Protein AF-0000000073503310 (afdb_homodimer)

pLDDT: mean 89.6, std 10.38, range [33.0, 97.06]

Secondary structure (DSSP, 8-state):
-HHHHTTTTSSS--SHHHHHHHHHHHH-TTHHHHHHHHHHHHHHHHHHHTT--GGGHHHHHHHHHHHHHHHHT-TT-SSGGGSTTHHHHT---/-HHHHTTTTSSS--SHHHHHHHHHHHH-TTHHHHHHHHHHHHHHHHHHHTT--GGGHHHHHHHHHHHHHHHHT-TT-SSGGGSTTHHHHT---

Sequence (186 aa):
MLIQMLDLEAVKPRTLVGATFLKFLSDNESAFNLLYCIAFALMDHLWLAMHASYMDFNAVMKLTRHQLEKELLEENITRLEELSSYAHLLGNSMLIQMLDLEAVKPRTLVGATFLKFLSDNESAFNLLYCIAFALMDHLWLAMHASYMDFNAVMKLTRHQLEKELLEENITRLEELSSYAHLLGNS

Organism: Ambrosia artemisiifolia (NCBI:txid4212)

Solvent-accessible surface area (backbone atoms only — not comparable to full-atom values): 10459 Å² total; per-residue (Å²): 112,62,55,67,68,35,38,63,84,47,98,58,59,85,44,71,52,15,43,47,49,48,54,46,35,74,78,31,86,56,39,62,61,52,50,49,36,28,51,50,30,37,36,54,49,51,35,60,74,62,69,53,52,84,90,36,47,65,60,42,51,50,51,41,48,52,51,51,49,54,50,62,62,39,86,83,58,87,48,74,79,67,34,77,51,33,50,45,33,25,50,85,124,110,63,55,67,67,34,38,62,85,48,97,58,61,85,44,71,52,17,43,48,48,49,54,45,34,75,77,31,85,55,38,60,61,51,52,49,36,27,52,50,31,38,35,54,50,50,35,60,75,61,69,53,52,84,90,39,47,64,58,43,51,51,50,43,49,51,53,50,48,54,50,62,63,40,86,84,60,88,48,73,80,68,35,78,52,33,50,46,31,24,49,83,123

Structure (mmCIF, N/CA/C/O backbone):
data_AF-0000000073503310-model_v1
#
loop_
_entity.id
_entity.type
_entity.pdbx_description
1 polymer 'ELMO domain-containing protein'
#
loop_
_atom_site.group_PDB
_atom_site.id
_atom_site.type_symbol
_atom_site.label_atom_id
_atom_site.label_alt_id
_atom_site.label_comp_id
_atom_site.label_asym_id
_atom_site.label_entity_id
_atom_site.label_seq_id
_atom_site.pdbx_PDB_ins_code
_atom_site.Cartn_x
_atom_site.Cartn_y
_atom_site.Cartn_z
_atom_site.occupancy
_atom_site.B_iso_or_equiv
_atom_site.auth_seq_id
_atom_site.auth_comp_id
_atom_site.auth_asym_id
_atom_site.auth_atom_id
_atom_site.pdbx_PDB_model_num
ATOM 1 N N . MET A 1 1 ? 0.606 -6.039 -12.5 1 87.88 1 MET A N 1
ATOM 2 C CA . MET A 1 1 ? 0.311 -7.398 -12.055 1 87.88 1 MET A CA 1
ATOM 3 C C . MET A 1 1 ? -1.154 -7.531 -11.648 1 87.88 1 MET A C 1
ATOM 5 O O . MET A 1 1 ? -1.897 -8.312 -12.242 1 87.88 1 MET A O 1
ATOM 9 N N . LEU A 1 2 ? -1.727 -6.57 -10.938 1 91.12 2 LEU A N 1
ATOM 10 C CA . LEU A 1 2 ? -3.068 -6.68 -10.375 1 91.12 2 LEU A CA 1
ATOM 11 C C . LEU A 1 2 ? -4.125 -6.504 -11.461 1 91.12 2 LEU A C 1
ATOM 13 O O . LEU A 1 2 ? -5.152 -7.188 -11.453 1 91.12 2 LEU A O 1
ATOM 17 N N . ILE A 1 3 ? -3.893 -5.621 -12.391 1 90.69 3 ILE A N 1
ATOM 18 C CA . ILE A 1 3 ? -4.852 -5.363 -13.461 1 90.69 3 ILE A CA 1
ATOM 19 C C . ILE A 1 3 ? -5.113 -6.652 -14.242 1 90.69 3 ILE A C 1
ATOM 21 O O . ILE A 1 3 ? -6.262 -6.988 -14.531 1 90.69 3 ILE A O 1
ATOM 25 N N . GLN A 1 4 ? -4.047 -7.305 -14.484 1 89 4 GLN A N 1
ATOM 26 C CA . GLN A 1 4 ? -4.16 -8.562 -15.227 1 89 4 GLN A CA 1
ATOM 27 C C . GLN A 1 4 ? -4.758 -9.664 -14.352 1 89 4 GLN A C 1
ATOM 29 O O . GLN A 1 4 ? -5.668 -10.375 -14.781 1 89 4 GLN A O 1
ATOM 34 N N . MET A 1 5 ? -4.242 -9.789 -13.156 1 91.44 5 MET A N 1
ATOM 35 C CA . MET A 1 5 ? -4.68 -10.82 -12.227 1 91.44 5 MET A CA 1
ATOM 36 C C . MET A 1 5 ? -6.18 -10.719 -11.961 1 91.44 5 MET A C 1
ATOM 38 O O . MET A 1 5 ? -6.871 -11.734 -11.891 1 91.44 5 MET A O 1
ATOM 42 N N . LEU A 1 6 ? -6.668 -9.57 -11.906 1 90.94 6 LEU A N 1
ATOM 43 C CA . LEU A 1 6 ? -8.062 -9.32 -11.539 1 90.94 6 LEU A CA 1
ATOM 44 C C . LEU A 1 6 ? -8.922 -9.141 -12.789 1 90.94 6 LEU A C 1
ATOM 46 O O . LEU A 1 6 ? -10.141 -8.953 -12.68 1 90.94 6 LEU A O 1
ATOM 50 N N . ASP A 1 7 ? -8.328 -9.164 -13.969 1 89 7 ASP A N 1
ATOM 51 C CA . ASP A 1 7 ? -9.039 -9.016 -15.234 1 89 7 ASP A CA 1
ATOM 52 C C . ASP A 1 7 ? -9.82 -7.703 -15.281 1 89 7 ASP A C 1
ATOM 54 O O . ASP A 1 7 ? -10.992 -7.684 -15.664 1 89 7 ASP A O 1
ATOM 58 N N . LEU A 1 8 ? -9.273 -6.652 -14.828 1 87.38 8 LEU A N 1
ATOM 59 C CA . LEU A 1 8 ? -9.969 -5.383 -14.625 1 87.38 8 LEU A CA 1
ATOM 60 C C . LEU A 1 8 ? -10.164 -4.656 -15.953 1 87.38 8 LEU A C 1
ATOM 62 O O . LEU A 1 8 ? -10.938 -3.701 -16.031 1 87.38 8 LEU A O 1
ATOM 66 N N . GLU A 1 9 ? -9.492 -5.02 -16.906 1 88.12 9 GLU A N 1
ATOM 67 C CA . GLU A 1 9 ? -9.672 -4.395 -18.219 1 88.12 9 GLU A CA 1
ATOM 68 C C . GLU A 1 9 ? -10.898 -4.949 -18.922 1 88.12 9 GLU A C 1
ATOM 70 O O . GLU A 1 9 ? -11.336 -4.402 -19.938 1 88.12 9 GLU A O 1
ATOM 75 N N . ALA A 1 10 ? -11.5 -5.93 -18.438 1 86.38 10 ALA A N 1
ATOM 76 C CA . ALA A 1 10 ? -12.688 -6.535 -19.031 1 86.38 10 ALA A CA 1
ATOM 77 C C . ALA A 1 10 ? -13.953 -5.84 -18.547 1 86.38 10 ALA A C 1
ATOM 79 O O . ALA A 1 10 ? -13.992 -5.301 -17.438 1 86.38 10 ALA A O 1
ATOM 80 N N . VAL A 1 11 ? -15.055 -5.809 -19.281 1 85.81 11 VAL A N 1
ATOM 81 C CA . VAL A 1 11 ? -16.328 -5.191 -18.953 1 85.81 11 VAL A CA 1
ATOM 82 C C . VAL A 1 11 ? -17.016 -5.984 -17.844 1 85.81 11 VAL A C 1
ATOM 84 O O . VAL A 1 11 ? -17.656 -5.406 -16.953 1 85.81 11 VAL A O 1
ATOM 87 N N . LYS A 1 12 ? -16.828 -7.355 -17.828 1 88.25 12 LYS A N 1
ATOM 88 C CA . LYS A 1 12 ? -17.312 -8.273 -16.797 1 88.25 12 LYS A CA 1
ATOM 89 C C . LYS A 1 12 ? -16.219 -9.273 -16.406 1 88.25 12 LYS A C 1
ATOM 91 O O . LYS A 1 12 ? -15.398 -9.656 -17.234 1 88.25 12 LYS A O 1
ATOM 96 N N . PRO A 1 13 ? -16.25 -9.586 -15.086 1 87.38 13 PRO A N 1
ATOM 97 C CA . PRO A 1 13 ? -15.211 -10.531 -14.664 1 87.38 13 PRO A CA 1
ATOM 98 C C . PRO A 1 13 ? -15.258 -11.844 -15.438 1 87.38 13 PRO A C 1
ATOM 100 O O . PRO A 1 13 ? -16.312 -12.461 -15.555 1 87.38 13 PRO A O 1
ATOM 103 N N . ARG A 1 14 ? -14.148 -12.203 -15.984 1 90.69 14 ARG A N 1
ATOM 104 C CA . ARG A 1 14 ? -14.055 -13.461 -16.719 1 90.69 14 ARG A CA 1
ATOM 105 C C . ARG A 1 14 ? -13.516 -14.578 -15.836 1 90.69 14 ARG A C 1
ATOM 107 O O . ARG A 1 14 ? -13.555 -15.75 -16.219 1 90.69 14 ARG A O 1
ATOM 114 N N . THR A 1 15 ? -13.023 -14.234 -14.672 1 92.94 15 THR A N 1
ATOM 115 C CA . THR A 1 15 ? -12.438 -15.203 -13.75 1 92.94 15 THR A CA 1
ATOM 116 C C . THR A 1 15 ? -13.117 -15.133 -12.391 1 92.94 15 THR A C 1
ATOM 118 O O . THR A 1 15 ? -13.75 -14.125 -12.055 1 92.94 15 THR A O 1
ATOM 121 N N . LEU A 1 16 ? -12.961 -16.203 -11.648 1 93.25 16 LEU A N 1
ATOM 122 C CA . LEU A 1 16 ? -13.5 -16.234 -10.289 1 93.25 16 LEU A CA 1
ATOM 123 C C . LEU A 1 16 ? -12.781 -15.219 -9.398 1 93.25 16 LEU A C 1
ATOM 125 O O . LEU A 1 16 ? -13.406 -14.594 -8.539 1 93.25 16 LEU A O 1
ATOM 129 N N . VAL A 1 17 ? -11.516 -15.062 -9.617 1 94.75 17 VAL A N 1
ATOM 130 C CA . VAL A 1 17 ? -10.719 -14.125 -8.836 1 94.75 17 VAL A CA 1
ATOM 131 C C . VAL A 1 17 ? -11.211 -12.695 -9.078 1 94.75 17 VAL A C 1
ATOM 133 O O . VAL A 1 17 ? -11.414 -11.938 -8.125 1 94.75 17 VAL A O 1
ATOM 136 N N . GLY A 1 18 ? -11.359 -12.359 -10.328 1 94.5 18 GLY A N 1
ATOM 137 C CA . GLY A 1 18 ? -11.906 -11.055 -10.672 1 94.5 18 GLY A CA 1
ATOM 138 C C . GLY A 1 18 ? -13.281 -10.805 -10.078 1 94.5 18 GLY A C 1
ATOM 139 O O . GLY A 1 18 ? -13.555 -9.719 -9.57 1 94.5 18 GLY A O 1
ATOM 140 N N . ALA A 1 19 ? -14.133 -11.828 -10.133 1 93.88 19 ALA A N 1
ATOM 141 C CA . ALA A 1 19 ? -15.484 -11.719 -9.586 1 93.88 19 ALA A CA 1
ATOM 142 C C . ALA A 1 19 ? -15.438 -11.516 -8.07 1 93.88 19 ALA A C 1
ATOM 144 O O . ALA A 1 19 ? -16.188 -10.695 -7.531 1 93.88 19 ALA A O 1
ATOM 145 N N . THR A 1 20 ? -14.617 -12.281 -7.422 1 94 20 THR A N 1
ATOM 146 C CA . THR A 1 20 ? -14.438 -12.148 -5.98 1 94 20 THR A CA 1
ATOM 147 C C . THR A 1 20 ? -13.969 -10.75 -5.617 1 94 20 THR A C 1
ATOM 149 O O . THR A 1 20 ? -14.5 -10.125 -4.695 1 94 20 THR A O 1
ATOM 152 N N . PHE A 1 21 ? -13.016 -10.273 -6.352 1 94.62 21 PHE A N 1
ATOM 153 C CA . PHE A 1 21 ? -12.484 -8.938 -6.09 1 94.62 21 PHE A CA 1
ATOM 154 C C . PHE A 1 21 ? -13.562 -7.883 -6.277 1 94.62 21 PHE A C 1
ATOM 156 O O . PHE A 1 21 ? -13.664 -6.945 -5.48 1 94.62 21 PHE A O 1
ATOM 163 N N . LEU A 1 22 ? -14.336 -8.016 -7.305 1 92.56 22 LEU A N 1
ATOM 164 C CA . LEU A 1 22 ? -15.398 -7.051 -7.57 1 92.56 22 LEU A CA 1
ATOM 165 C C . LEU A 1 22 ? -16.391 -7.004 -6.418 1 92.56 22 LEU A C 1
ATOM 167 O O . LEU A 1 22 ? -16.922 -5.938 -6.094 1 92.56 22 LEU A O 1
ATOM 171 N N . LYS A 1 23 ? -16.656 -8.133 -5.859 1 93 23 LYS A N 1
ATOM 172 C CA . LYS A 1 23 ? -17.5 -8.18 -4.676 1 93 23 LYS A CA 1
ATOM 173 C C . LYS A 1 23 ? -16.906 -7.355 -3.535 1 93 23 LYS A C 1
ATOM 175 O O . LYS A 1 23 ? -17.609 -6.566 -2.898 1 93 23 LYS A O 1
ATOM 180 N N . PHE A 1 24 ? -15.625 -7.488 -3.293 1 93.44 24 PHE A N 1
ATOM 181 C CA . PHE A 1 24 ? -14.945 -6.711 -2.262 1 93.44 24 PHE A CA 1
ATOM 182 C C . PHE A 1 24 ? -14.992 -5.223 -2.586 1 93.44 24 PHE A C 1
ATOM 184 O O . PHE A 1 24 ? -15.18 -4.395 -1.696 1 93.44 24 PHE A O 1
ATOM 191 N N . LEU A 1 25 ? -14.781 -4.914 -3.854 1 91.81 25 LEU A N 1
ATOM 192 C CA . LEU A 1 25 ? -14.758 -3.527 -4.312 1 91.81 25 LEU A CA 1
ATOM 193 C C . LEU A 1 25 ? -16.125 -2.871 -4.137 1 91.81 25 LEU A C 1
ATOM 195 O O . LEU A 1 25 ? -16.203 -1.683 -3.818 1 91.81 25 LEU A O 1
ATOM 199 N N . SER A 1 26 ? -17.172 -3.646 -4.391 1 92.88 26 SER A N 1
ATOM 200 C CA . SER A 1 26 ? -18.531 -3.125 -4.238 1 92.88 26 SER A CA 1
ATOM 201 C C . SER A 1 26 ? -18.812 -2.758 -2.787 1 92.88 26 SER A C 1
ATOM 203 O O . SER A 1 26 ? -19.547 -1.799 -2.516 1 92.88 26 SER A O 1
ATOM 205 N N . ASP A 1 27 ? -18.25 -3.439 -1.853 1 91.38 27 ASP A N 1
ATOM 206 C CA . ASP A 1 27 ? -18.469 -3.232 -0.425 1 91.38 27 ASP A CA 1
ATOM 207 C C . ASP A 1 27 ? -17.531 -2.172 0.131 1 91.38 27 ASP A C 1
ATOM 209 O O . ASP A 1 27 ? -17.828 -1.521 1.132 1 91.38 27 ASP A O 1
ATOM 213 N N . ASN A 1 28 ? -16.359 -2.066 -0.424 1 90.44 28 ASN A N 1
ATOM 214 C CA . ASN A 1 28 ? -15.305 -1.157 0.018 1 90.44 28 ASN A CA 1
ATOM 215 C C . ASN A 1 28 ? -14.578 -0.524 -1.165 1 90.44 28 ASN A C 1
ATOM 217 O O . ASN A 1 28 ? -13.758 -1.176 -1.816 1 90.44 28 ASN A O 1
ATOM 221 N N . GLU A 1 29 ? -14.766 0.732 -1.369 1 88.12 29 GLU A N 1
ATOM 222 C CA . GLU A 1 29 ? -14.211 1.424 -2.531 1 88.12 29 GLU A CA 1
ATOM 223 C C . GLU A 1 29 ? -12.688 1.481 -2.469 1 88.12 29 GLU A C 1
ATOM 225 O O . GLU A 1 29 ? -12.031 1.72 -3.482 1 88.12 29 GLU A O 1
ATOM 230 N N . SER A 1 30 ? -12.156 1.184 -1.318 1 89.31 30 SER A N 1
ATOM 231 C CA . SER A 1 30 ? -10.703 1.237 -1.162 1 89.31 30 SER A CA 1
ATOM 232 C C . SER A 1 30 ? -10.078 -0.149 -1.293 1 89.31 30 SER A C 1
ATOM 234 O O . SER A 1 30 ? -8.898 -0.333 -1.009 1 89.31 30 SER A O 1
ATOM 236 N N . ALA A 1 31 ? -10.906 -1.104 -1.684 1 92.38 31 ALA A N 1
ATOM 237 C CA . ALA A 1 31 ? -10.445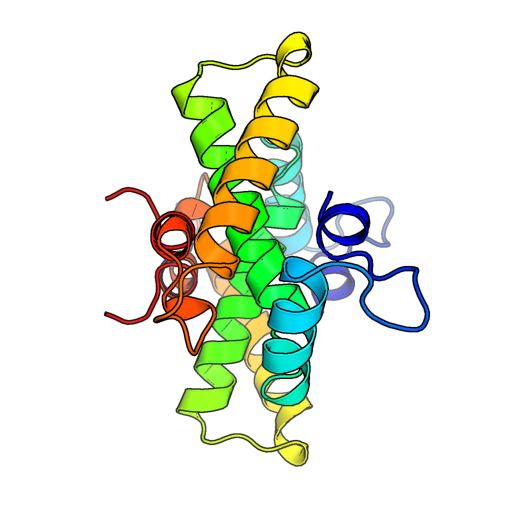 -2.488 -1.761 1 92.38 31 ALA A CA 1
ATOM 238 C C . ALA A 1 31 ? -9.25 -2.617 -2.699 1 92.38 31 ALA A C 1
ATOM 240 O O . ALA A 1 31 ? -8.305 -3.357 -2.414 1 92.38 31 ALA A O 1
ATOM 241 N N . PHE A 1 32 ? -9.281 -1.801 -3.801 1 93.69 32 PHE A N 1
ATOM 242 C CA . PHE A 1 32 ? -8.18 -1.892 -4.758 1 93.69 32 PHE A CA 1
ATOM 243 C C . PHE A 1 32 ? -6.883 -1.395 -4.137 1 93.69 32 PHE A C 1
ATOM 245 O O . PHE A 1 32 ? -5.848 -2.057 -4.242 1 93.69 32 PHE A O 1
ATOM 252 N N . ASN A 1 33 ? -6.91 -0.279 -3.486 1 92.38 33 ASN A N 1
ATOM 253 C CA . ASN A 1 33 ? -5.73 0.277 -2.836 1 92.38 33 ASN A CA 1
ATOM 254 C C . ASN A 1 33 ? -5.191 -0.659 -1.759 1 92.38 33 ASN A C 1
ATOM 256 O O . ASN A 1 33 ? -3.979 -0.854 -1.649 1 92.38 33 ASN A O 1
ATOM 260 N N . LEU A 1 34 ? -6.102 -1.217 -1.018 1 92.62 34 LEU A N 1
ATOM 261 C CA . LEU A 1 34 ? -5.703 -2.143 0.035 1 92.62 34 LEU A CA 1
ATOM 262 C C . LEU A 1 34 ? -5.031 -3.381 -0.557 1 92.62 34 LEU A C 1
ATOM 264 O O . LEU A 1 34 ? -3.965 -3.791 -0.1 1 92.62 34 LEU A O 1
ATOM 268 N N . LEU A 1 35 ? -5.656 -3.975 -1.578 1 94.94 35 LEU A N 1
ATOM 269 C CA . LEU A 1 35 ? -5.07 -5.145 -2.225 1 94.94 35 LEU A CA 1
ATOM 270 C C . LEU A 1 35 ? -3.715 -4.809 -2.832 1 94.94 35 LEU A C 1
ATOM 272 O O . LEU A 1 35 ? -2.795 -5.629 -2.803 1 94.94 35 LEU A O 1
ATOM 276 N N . TYR A 1 36 ? -3.615 -3.623 -3.381 1 94.88 36 TYR A N 1
ATOM 277 C CA . TYR A 1 36 ? -2.338 -3.154 -3.908 1 94.88 36 TYR A CA 1
ATOM 278 C C . TYR A 1 36 ? -1.268 -3.154 -2.824 1 94.88 36 TYR A C 1
ATOM 280 O O . TYR A 1 36 ? -0.158 -3.648 -3.039 1 94.88 36 TYR A O 1
ATOM 288 N N . CYS A 1 37 ? -1.557 -2.594 -1.662 1 93.44 37 CYS A N 1
ATOM 289 C CA . CYS A 1 37 ? -0.604 -2.555 -0.558 1 93.44 37 CYS A CA 1
ATOM 290 C C . CYS A 1 37 ? -0.23 -3.96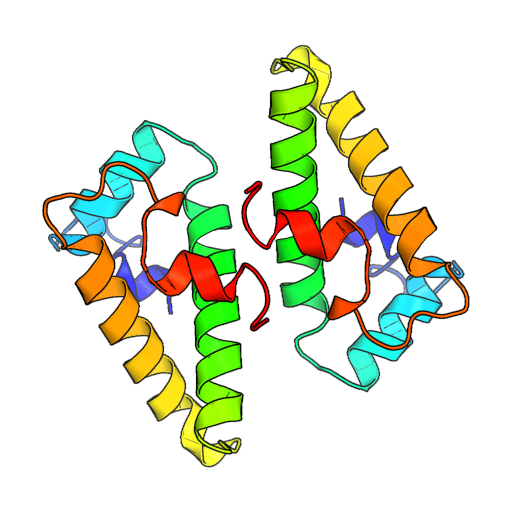1 -0.109 1 93.44 37 CYS A C 1
ATOM 292 O O . CYS A 1 37 ? 0.944 -4.25 0.132 1 93.44 37 CYS A O 1
ATOM 294 N N . ILE A 1 38 ? -1.158 -4.859 -0.017 1 93.5 38 ILE A N 1
ATOM 295 C CA . ILE A 1 38 ? -0.914 -6.246 0.363 1 93.5 38 ILE A CA 1
ATOM 296 C C . ILE A 1 38 ? 0.01 -6.906 -0.659 1 93.5 38 ILE A C 1
ATOM 298 O O . ILE A 1 38 ? 0.983 -7.566 -0.289 1 93.5 38 ILE A O 1
ATOM 302 N N . ALA A 1 39 ? -0.305 -6.707 -1.955 1 95.12 39 ALA A N 1
ATOM 303 C CA . ALA A 1 39 ? 0.475 -7.301 -3.037 1 95.12 39 ALA A CA 1
ATOM 304 C C . ALA A 1 39 ? 1.924 -6.82 -2.996 1 95.12 39 ALA A C 1
ATOM 306 O O . ALA A 1 39 ? 2.852 -7.621 -3.143 1 95.12 39 ALA A O 1
ATOM 307 N N . PHE A 1 40 ? 2.1 -5.625 -2.799 1 93.38 40 PHE A N 1
ATOM 308 C CA . PHE A 1 40 ? 3.439 -5.047 -2.768 1 93.38 40 PHE A CA 1
ATOM 309 C C . PHE A 1 40 ? 4.234 -5.594 -1.589 1 93.38 40 PHE A C 1
ATOM 311 O O . PHE A 1 40 ? 5.402 -5.965 -1.74 1 93.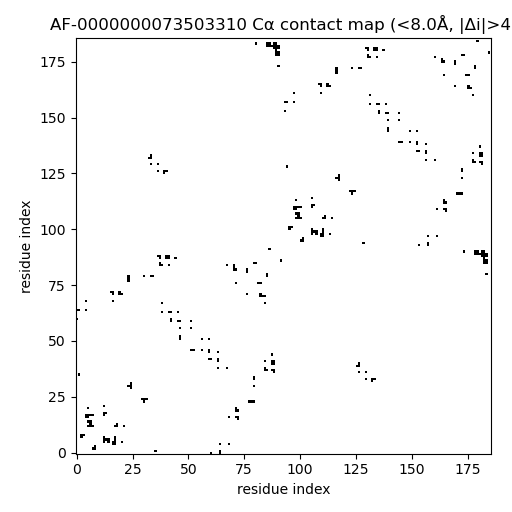38 40 PHE A O 1
ATOM 318 N N . ALA A 1 41 ? 3.619 -5.594 -0.461 1 90.25 41 ALA A N 1
ATOM 319 C CA . ALA A 1 41 ? 4.281 -6.113 0.733 1 90.25 41 ALA A CA 1
ATOM 320 C C . ALA A 1 41 ? 4.676 -7.574 0.549 1 90.25 41 ALA A C 1
ATOM 322 O O . ALA A 1 41 ? 5.773 -7.98 0.939 1 90.25 41 ALA A O 1
ATOM 323 N N . LEU A 1 42 ? 3.801 -8.328 0.003 1 93.56 42 LEU A N 1
ATOM 324 C CA . LEU A 1 42 ? 4.082 -9.734 -0.258 1 93.56 42 LEU A CA 1
ATOM 325 C C . LEU A 1 42 ? 5.234 -9.891 -1.246 1 93.56 42 LEU A C 1
ATOM 327 O O . LEU A 1 42 ? 6.137 -10.695 -1.032 1 93.56 42 LEU A O 1
ATOM 331 N N . MET A 1 43 ? 5.145 -9.141 -2.266 1 94.06 43 MET A N 1
ATOM 332 C CA . MET A 1 43 ? 6.203 -9.188 -3.271 1 94.06 43 MET A CA 1
ATOM 333 C C . MET A 1 43 ? 7.555 -8.836 -2.656 1 94.06 43 MET A C 1
ATOM 335 O O . MET A 1 43 ? 8.555 -9.5 -2.938 1 94.06 43 MET A O 1
ATOM 339 N N . ASP A 1 44 ? 7.574 -7.805 -1.896 1 89.06 44 ASP A N 1
ATOM 340 C CA . ASP A 1 44 ? 8.797 -7.379 -1.227 1 89.06 44 ASP A CA 1
ATOM 341 C C . ASP A 1 44 ? 9.328 -8.477 -0.307 1 89.06 44 ASP A C 1
ATOM 343 O O . ASP A 1 44 ? 10.539 -8.734 -0.278 1 89.06 44 ASP A O 1
ATOM 347 N N . HIS A 1 45 ? 8.508 -9.047 0.407 1 90.5 45 HIS A N 1
ATOM 348 C CA . HIS A 1 45 ? 8.875 -10.148 1.295 1 90.5 45 HIS A CA 1
ATOM 349 C C . HIS A 1 45 ? 9.461 -11.312 0.512 1 90.5 45 HIS A C 1
ATOM 351 O O . HIS A 1 45 ? 10.5 -11.859 0.888 1 90.5 45 HIS A O 1
ATOM 357 N N . LEU A 1 46 ? 8.781 -11.711 -0.537 1 94.06 46 LEU A N 1
ATOM 358 C CA . LEU A 1 46 ? 9.242 -12.82 -1.357 1 94.06 46 LEU A CA 1
ATOM 359 C C . LEU A 1 46 ? 10.578 -12.5 -2.02 1 94.06 46 LEU A C 1
ATOM 361 O O . LEU A 1 46 ? 11.445 -13.359 -2.127 1 94.06 46 LEU A O 1
ATOM 365 N N . TRP A 1 47 ? 10.742 -11.234 -2.426 1 93 47 TRP A N 1
ATOM 366 C CA . TRP A 1 47 ? 11.977 -10.766 -3.041 1 93 47 TRP A CA 1
ATOM 367 C C . TRP A 1 47 ? 13.164 -10.977 -2.105 1 93 47 TRP A C 1
ATOM 369 O O . TRP A 1 47 ? 14.195 -11.516 -2.512 1 93 47 TRP A O 1
ATOM 379 N N . LEU A 1 48 ? 12.992 -10.641 -0.855 1 88.88 48 LEU A N 1
ATOM 380 C CA . LEU A 1 48 ? 14.039 -10.766 0.158 1 88.88 48 LEU A CA 1
ATOM 381 C C . LEU A 1 48 ? 14.258 -12.227 0.54 1 88.88 48 LEU A C 1
ATOM 383 O O . LEU A 1 48 ? 15.398 -12.688 0.625 1 88.88 48 LEU A O 1
ATOM 387 N N . ALA A 1 49 ? 13.203 -12.914 0.75 1 92.94 49 ALA A N 1
ATOM 388 C CA . ALA A 1 49 ? 13.258 -14.312 1.182 1 92.94 49 ALA A CA 1
ATOM 389 C C . ALA A 1 49 ? 13.961 -15.18 0.145 1 92.94 49 ALA A C 1
ATOM 391 O O . ALA A 1 49 ? 14.664 -16.125 0.496 1 92.94 49 ALA A O 1
ATOM 392 N N . MET A 1 50 ? 13.867 -14.812 -1.04 1 94.56 50 MET A N 1
ATOM 393 C CA . MET A 1 50 ? 14.445 -15.594 -2.131 1 94.56 50 MET A CA 1
ATOM 394 C C . MET A 1 50 ? 15.836 -15.094 -2.484 1 94.56 50 MET A C 1
ATOM 396 O O . MET A 1 50 ? 16.469 -15.609 -3.402 1 94.56 50 MET A O 1
ATOM 400 N N . HIS A 1 51 ? 16.281 -14.094 -1.762 1 94.75 51 HIS A N 1
ATOM 401 C CA . HIS A 1 51 ? 17.531 -13.414 -2.113 1 94.75 51 HIS A CA 1
ATOM 402 C C . HIS A 1 51 ? 17.562 -13.078 -3.6 1 94.75 51 HIS A C 1
ATOM 404 O O . HIS A 1 51 ? 18.547 -13.383 -4.281 1 94.75 51 HIS A O 1
ATOM 410 N N . ALA A 1 52 ? 16.422 -12.578 -4.109 1 93.06 52 ALA A N 1
ATOM 411 C CA . ALA A 1 52 ? 16.172 -12.359 -5.535 1 93.06 52 ALA A CA 1
ATOM 412 C C . ALA A 1 52 ? 17 -11.188 -6.059 1 93.06 52 ALA A C 1
ATOM 414 O O . ALA A 1 52 ? 17.375 -10.289 -5.293 1 93.06 52 ALA A O 1
ATOM 415 N N . SER A 1 53 ? 17.312 -11.312 -7.375 1 93.25 53 SER A N 1
ATOM 416 C CA . SER A 1 53 ? 17.891 -10.211 -8.133 1 93.25 53 SER A CA 1
ATOM 417 C C . SER A 1 53 ? 16.984 -9.797 -9.289 1 93.25 53 SER A C 1
ATOM 419 O O . SER A 1 53 ? 15.875 -10.312 -9.43 1 93.25 53 SER A O 1
ATOM 421 N N . TYR A 1 54 ? 17.5 -8.844 -10.039 1 89.31 54 TYR A N 1
ATOM 422 C CA . TYR A 1 54 ? 16.75 -8.328 -11.18 1 89.31 54 TYR A CA 1
ATOM 423 C C . TYR A 1 54 ? 16.312 -9.461 -12.102 1 89.31 54 TYR A C 1
ATOM 425 O O . TYR A 1 54 ? 15.219 -9.43 -12.664 1 89.31 54 TYR A O 1
ATOM 433 N N . MET A 1 55 ? 17.094 -10.461 -12.203 1 93.75 55 MET A N 1
ATOM 434 C CA . MET A 1 55 ? 16.828 -11.586 -13.086 1 93.75 55 MET A CA 1
ATOM 435 C C . MET A 1 55 ? 15.656 -12.414 -12.562 1 93.75 55 MET A C 1
ATOM 437 O O . MET A 1 55 ? 15.008 -13.133 -13.328 1 93.75 55 MET A O 1
ATOM 441 N N . ASP A 1 56 ? 15.242 -12.289 -11.258 1 95.38 56 ASP A N 1
ATOM 442 C CA . ASP A 1 56 ? 14.219 -13.094 -10.594 1 95.38 56 ASP A CA 1
ATOM 443 C C . ASP A 1 56 ? 12.891 -12.344 -10.531 1 95.38 56 ASP A C 1
ATOM 445 O O . ASP A 1 56 ? 11.898 -12.875 -10.023 1 95.38 56 ASP A O 1
ATOM 449 N N . PHE A 1 57 ? 12.883 -11.219 -11.102 1 93.06 57 PHE A N 1
ATOM 450 C CA . PHE A 1 57 ? 11.719 -10.352 -10.953 1 93.06 57 PHE A CA 1
ATOM 451 C C . PHE A 1 57 ? 10.461 -11.055 -11.43 1 93.06 57 PHE A C 1
ATOM 453 O O . PHE A 1 57 ? 9.453 -11.094 -10.711 1 93.06 57 PHE A O 1
ATOM 460 N N . ASN A 1 58 ? 10.523 -11.641 -12.586 1 94.38 58 ASN A N 1
ATOM 461 C CA . ASN A 1 58 ? 9.359 -12.32 -13.148 1 94.38 58 ASN A CA 1
ATOM 462 C C . ASN A 1 58 ? 8.914 -13.492 -12.281 1 94.38 58 ASN A C 1
ATOM 464 O O . ASN A 1 58 ? 7.719 -13.727 -12.109 1 94.38 58 ASN A O 1
ATOM 468 N N . ALA A 1 59 ? 9.82 -14.195 -11.812 1 96.69 59 ALA A N 1
ATOM 469 C CA . ALA A 1 59 ? 9.5 -15.32 -10.945 1 96.69 59 ALA A CA 1
ATOM 470 C C . ALA A 1 59 ? 8.82 -14.859 -9.656 1 96.69 59 ALA A C 1
ATOM 472 O O . ALA A 1 59 ? 7.82 -15.438 -9.227 1 96.69 59 ALA A O 1
ATOM 473 N N . VAL A 1 60 ? 9.312 -13.797 -9.062 1 96.38 60 VAL A N 1
ATOM 474 C CA . VAL A 1 60 ? 8.742 -13.242 -7.84 1 96.38 60 VAL A CA 1
ATOM 475 C C . VAL A 1 60 ? 7.32 -12.75 -8.109 1 96.38 60 VAL A C 1
ATOM 477 O O . VAL A 1 60 ? 6.406 -13 -7.316 1 96.38 60 VAL A O 1
ATOM 480 N N . MET A 1 61 ? 7.098 -12.109 -9.203 1 95.75 61 MET A N 1
ATOM 481 C CA . MET A 1 61 ? 5.789 -11.586 -9.586 1 95.75 61 MET A CA 1
ATOM 482 C C . MET A 1 61 ? 4.785 -12.719 -9.766 1 95.75 61 MET A C 1
ATOM 484 O O . MET A 1 61 ? 3.65 -12.633 -9.297 1 95.75 61 MET A O 1
ATOM 488 N N . LYS A 1 62 ? 5.273 -13.727 -10.461 1 96.44 62 LYS A N 1
ATOM 489 C CA . LYS A 1 62 ? 4.414 -14.883 -10.688 1 96.44 62 LYS A CA 1
ATOM 490 C C . LYS A 1 62 ? 4.027 -15.555 -9.375 1 96.44 62 LYS A C 1
ATOM 492 O O . LYS A 1 62 ? 2.869 -15.93 -9.172 1 96.44 62 LYS A O 1
ATOM 497 N N . LEU A 1 63 ? 4.98 -15.688 -8.555 1 97.06 63 LEU A N 1
ATOM 498 C CA . LEU A 1 63 ? 4.723 -16.297 -7.258 1 97.06 63 LEU A CA 1
ATOM 499 C C . LEU A 1 63 ? 3.762 -15.438 -6.434 1 97.06 63 LEU A C 1
ATOM 501 O O . LEU A 1 63 ? 2.842 -15.969 -5.805 1 97.06 63 LEU A O 1
ATOM 505 N N . THR A 1 64 ? 3.988 -14.141 -6.395 1 96.81 64 THR A N 1
ATOM 506 C CA . THR A 1 64 ? 3.104 -13.203 -5.707 1 96.81 64 THR A CA 1
ATOM 507 C C . THR A 1 64 ? 1.67 -13.344 -6.211 1 96.81 64 THR A C 1
ATOM 509 O O . THR A 1 64 ? 0.736 -13.469 -5.414 1 96.81 64 THR A O 1
ATOM 512 N N . ARG A 1 65 ? 1.54 -13.375 -7.523 1 95.94 65 ARG A N 1
ATOM 513 C CA . ARG A 1 65 ? 0.229 -13.5 -8.156 1 95.94 65 ARG A CA 1
ATOM 514 C C . ARG A 1 65 ? -0.446 -14.805 -7.754 1 95.94 65 ARG A C 1
ATOM 516 O O . ARG A 1 65 ? -1.612 -14.812 -7.355 1 95.94 65 ARG A O 1
ATOM 523 N N . HIS A 1 66 ? 0.278 -15.82 -7.863 1 96.5 66 HIS A N 1
ATOM 524 C CA . HIS A 1 66 ? -0.264 -17.141 -7.539 1 96.5 66 HIS A CA 1
ATOM 525 C C . HIS A 1 66 ? -0.746 -17.188 -6.094 1 96.5 66 HIS A C 1
ATOM 527 O O . HIS A 1 66 ? -1.836 -17.703 -5.82 1 96.5 66 HIS A O 1
ATOM 533 N N . GLN A 1 67 ? 0.011 -16.672 -5.242 1 96 67 GLN A N 1
ATOM 534 C CA . GLN A 1 67 ? -0.35 -16.672 -3.83 1 96 67 GLN A CA 1
ATOM 535 C C . GLN A 1 67 ? -1.599 -15.836 -3.58 1 96 67 GLN A C 1
ATOM 537 O O . GLN A 1 67 ? -2.51 -16.266 -2.867 1 96 67 GLN A O 1
ATOM 542 N N . LEU A 1 68 ? -1.682 -14.695 -4.137 1 96.06 68 LEU A N 1
ATOM 543 C CA . LEU A 1 68 ? -2.832 -13.82 -3.941 1 96.06 68 LEU A CA 1
ATOM 544 C C . LEU A 1 68 ? -4.094 -14.43 -4.539 1 96.06 68 LEU A C 1
ATOM 546 O O . LEU A 1 68 ? -5.168 -14.359 -3.941 1 96.06 68 LEU A O 1
ATOM 550 N N . GLU A 1 69 ? -3.949 -14.992 -5.695 1 96.12 69 GLU A N 1
ATOM 551 C CA . GLU A 1 69 ? -5.086 -15.656 -6.328 1 96.12 69 GLU A CA 1
ATOM 552 C C . GLU A 1 69 ? -5.629 -16.781 -5.453 1 96.12 69 GLU A C 1
ATOM 554 O O . GLU A 1 69 ? -6.84 -16.922 -5.281 1 96.12 69 GLU A O 1
ATOM 559 N N . LYS A 1 70 ? -4.758 -17.531 -4.988 1 96.62 70 LYS A N 1
ATOM 560 C CA . LYS A 1 70 ? -5.145 -18.625 -4.098 1 96.62 70 LYS A CA 1
ATOM 561 C C . LYS A 1 70 ? -5.883 -18.094 -2.871 1 96.62 70 LYS A C 1
ATOM 563 O O . LYS A 1 70 ? -6.926 -18.641 -2.492 1 96.62 70 LYS A O 1
ATOM 568 N N . GLU A 1 71 ? -5.414 -17.078 -2.25 1 95.81 71 GLU A N 1
ATOM 569 C CA . GLU A 1 71 ? -6.012 -16.516 -1.04 1 95.81 71 GLU A CA 1
ATOM 570 C C . GLU A 1 71 ? -7.383 -15.914 -1.329 1 95.81 71 GLU A C 1
ATOM 572 O O . GLU A 1 71 ? -8.312 -16.047 -0.527 1 95.81 71 GLU A O 1
ATOM 577 N N . LEU A 1 72 ? -7.496 -15.211 -2.49 1 95 72 LEU A N 1
ATOM 578 C CA . LEU A 1 72 ? -8.758 -14.578 -2.859 1 95 72 LEU A CA 1
ATOM 579 C C . LEU A 1 72 ? -9.828 -15.625 -3.143 1 95 72 LEU A C 1
ATOM 581 O O . LEU A 1 72 ? -11.023 -15.336 -3.023 1 95 72 LEU A O 1
ATOM 585 N N . LEU A 1 73 ? -9.43 -16.812 -3.482 1 95.12 73 LEU A N 1
ATOM 586 C CA . LEU A 1 73 ? -10.375 -17.875 -3.842 1 95.12 73 LEU A CA 1
ATOM 587 C C . LEU A 1 73 ? -10.719 -18.734 -2.631 1 95.12 73 LEU A C 1
ATOM 589 O O . LEU A 1 73 ? -11.555 -19.625 -2.723 1 95.12 73 LEU A O 1
ATOM 593 N N . GLU A 1 74 ? -10.109 -18.391 -1.58 1 94.25 74 GLU A N 1
ATOM 594 C CA . GLU A 1 74 ? -10.461 -19.109 -0.357 1 94.25 74 GLU A CA 1
ATOM 595 C C . GLU A 1 74 ? -11.898 -18.828 0.059 1 94.25 74 GLU A C 1
ATOM 597 O O . GLU A 1 74 ? -12.344 -17.672 0.015 1 94.25 74 GLU A O 1
ATOM 602 N N . GLU A 1 75 ? -12.703 -19.766 0.482 1 86.06 75 GLU A N 1
ATOM 603 C CA . GLU A 1 75 ? -14.141 -19.688 0.708 1 86.06 75 GLU A CA 1
ATOM 604 C C . GLU A 1 75 ? -14.461 -18.859 1.953 1 86.06 75 GLU A C 1
ATOM 606 O O . GLU A 1 75 ? -15.531 -18.266 2.045 1 86.06 75 GLU A O 1
ATOM 611 N N . ASN A 1 76 ? -13.617 -18.703 2.727 1 85 76 ASN A N 1
ATOM 612 C CA . ASN A 1 76 ? -13.984 -18.125 4.012 1 85 76 ASN A CA 1
ATOM 613 C C . ASN A 1 76 ? -13.477 -16.688 4.145 1 85 76 ASN A C 1
ATOM 615 O O . ASN A 1 76 ? -13.477 -16.125 5.238 1 85 76 ASN A O 1
ATOM 619 N N . ILE A 1 77 ? -13.25 -16.062 3.08 1 88 77 ILE A N 1
ATOM 620 C CA . ILE A 1 77 ? -12.75 -14.695 3.178 1 88 77 ILE A CA 1
ATOM 621 C C . ILE A 1 77 ? -13.875 -13.711 2.867 1 88 77 ILE A C 1
ATOM 623 O O . ILE A 1 77 ? -14.547 -13.828 1.839 1 88 77 ILE A O 1
ATOM 627 N N . THR A 1 78 ? -14.117 -12.797 3.77 1 87.81 78 THR A N 1
ATOM 628 C CA . THR A 1 78 ? -15.172 -11.812 3.574 1 87.81 78 THR A CA 1
ATOM 629 C C . THR A 1 78 ? -14.586 -10.414 3.439 1 87.81 78 THR A C 1
ATOM 631 O O . THR A 1 78 ? -15.281 -9.484 3.014 1 87.81 78 THR A O 1
ATOM 634 N N . ARG A 1 79 ? -13.352 -10.328 3.855 1 89.06 79 ARG A N 1
ATOM 635 C CA . ARG A 1 79 ? -12.641 -9.055 3.742 1 89.06 79 ARG A CA 1
ATOM 636 C C . ARG A 1 79 ? -11.164 -9.281 3.416 1 89.06 79 ARG A C 1
ATOM 638 O O . ARG A 1 79 ? -10.602 -10.328 3.74 1 89.06 79 ARG A O 1
ATOM 645 N N . LEU A 1 80 ? -10.57 -8.289 2.787 1 91.06 80 LEU A N 1
ATOM 646 C CA . LEU A 1 80 ? -9.188 -8.414 2.342 1 91.06 80 LEU A CA 1
ATOM 647 C C . LEU A 1 80 ? -8.242 -8.516 3.533 1 91.06 80 LEU A C 1
ATOM 649 O O . LEU A 1 80 ? -7.195 -9.172 3.449 1 91.06 80 LEU A O 1
ATOM 653 N N . GLU A 1 81 ? -8.648 -7.988 4.621 1 87.56 81 GLU A N 1
ATOM 654 C CA . GLU A 1 81 ? -7.836 -8.008 5.828 1 87.56 81 GLU A CA 1
ATOM 655 C C . GLU A 1 81 ? -7.688 -9.43 6.371 1 87.56 81 GLU A C 1
ATOM 657 O O . GLU A 1 81 ? -6.836 -9.688 7.223 1 87.56 81 GLU A O 1
ATOM 662 N N . GLU A 1 82 ? -8.461 -10.32 5.84 1 89.88 82 GLU A N 1
ATOM 663 C CA . GLU A 1 82 ? -8.43 -11.711 6.289 1 89.88 82 GLU A CA 1
ATOM 664 C C . GLU A 1 82 ? -7.457 -12.539 5.461 1 89.88 82 GLU A C 1
ATOM 666 O O . GLU A 1 82 ? -7.168 -13.688 5.801 1 89.88 82 GLU A O 1
ATOM 671 N N . LEU A 1 83 ? -6.926 -11.961 4.363 1 92.19 83 LEU A N 1
ATOM 672 C CA . LEU A 1 83 ? -5.941 -12.672 3.553 1 92.19 83 LEU A CA 1
ATOM 673 C C . LEU A 1 83 ? -4.691 -12.984 4.367 1 92.19 83 LEU A C 1
ATOM 675 O O . LEU A 1 83 ? -4.234 -12.156 5.16 1 92.19 83 LEU A O 1
ATOM 679 N N . SER A 1 84 ? -4.141 -14.188 4.176 1 91.12 84 SER A N 1
ATOM 680 C CA . SER A 1 84 ? -2.91 -14.586 4.848 1 91.12 84 SER A CA 1
ATOM 681 C C . SER A 1 84 ? -1.777 -13.609 4.562 1 91.12 84 SER A C 1
ATOM 683 O O . SER A 1 84 ? -0.961 -13.32 5.441 1 91.12 84 SER A O 1
ATOM 685 N N . SER A 1 85 ? -1.725 -13.047 3.387 1 90.25 85 SER A N 1
ATOM 686 C CA . SER A 1 85 ? -0.663 -12.133 2.975 1 90.25 85 SER A CA 1
ATOM 687 C C . SER A 1 85 ? -0.847 -10.758 3.6 1 90.25 85 SER A C 1
ATOM 689 O O . SER A 1 85 ? 0.057 -9.922 3.549 1 90.25 85 SER A O 1
ATOM 691 N N . TYR A 1 86 ? -2.014 -10.578 4.184 1 87.38 86 TYR A N 1
ATOM 692 C CA . TYR A 1 86 ? -2.25 -9.32 4.883 1 87.38 86 TYR A CA 1
ATOM 693 C C . TYR A 1 86 ? -1.251 -9.133 6.02 1 87.38 86 TYR A C 1
ATOM 695 O O . TYR A 1 86 ? -0.845 -8.008 6.316 1 87.38 86 TYR A O 1
ATOM 703 N N . ALA A 1 87 ? -0.762 -10.227 6.504 1 78.31 87 ALA A N 1
ATOM 704 C CA . ALA A 1 87 ? 0.19 -10.211 7.609 1 78.31 87 ALA A CA 1
ATOM 705 C C . ALA A 1 87 ? 1.505 -9.555 7.191 1 78.31 87 ALA A C 1
ATOM 707 O O . ALA A 1 87 ? 2.197 -8.953 8.016 1 78.31 87 ALA A O 1
ATOM 708 N N . HIS A 1 88 ? 1.937 -9.664 5.988 1 72.5 88 HIS A N 1
ATOM 709 C CA . HIS A 1 88 ? 3.184 -9.086 5.504 1 72.5 88 HIS A CA 1
ATOM 710 C C . HIS A 1 88 ? 3.086 -7.566 5.418 1 72.5 88 HIS A C 1
ATOM 712 O O . HIS A 1 88 ? 4.105 -6.871 5.449 1 72.5 88 HIS A O 1
ATOM 718 N N . LEU A 1 89 ? 1.945 -7.223 5.137 1 66.31 89 LEU A N 1
ATOM 719 C CA . LEU A 1 89 ? 1.728 -5.781 5.223 1 66.31 89 LEU A CA 1
ATOM 720 C C . LEU A 1 89 ? 2.018 -5.27 6.629 1 66.31 89 LEU A C 1
ATOM 722 O O . LEU A 1 89 ? 2.557 -4.176 6.797 1 66.31 89 LEU A O 1
ATOM 726 N N . LEU A 1 90 ? 1.786 -6.234 7.637 1 57.47 90 LEU A N 1
ATOM 727 C CA . LEU A 1 90 ? 1.972 -5.906 9.047 1 57.47 90 LEU A CA 1
ATOM 728 C C . LEU A 1 90 ? 3.445 -5.977 9.43 1 57.47 90 LEU A C 1
ATOM 730 O O . LEU A 1 90 ? 3.85 -5.43 10.461 1 57.47 90 LEU A O 1
ATOM 734 N N . GLY A 1 91 ? 4.41 -5.895 8.797 1 52.38 91 GLY A N 1
ATOM 735 C CA . GLY A 1 91 ? 5.816 -6.016 9.141 1 52.38 91 GLY A CA 1
ATOM 736 C C . GLY A 1 91 ? 6.168 -7.348 9.773 1 52.38 91 GLY A C 1
ATOM 737 O O . GLY A 1 91 ? 5.32 -7.977 10.414 1 52.38 91 GLY A O 1
ATOM 738 N N . ASN A 1 92 ? 7.078 -8.203 9.195 1 44.06 92 ASN A N 1
ATOM 739 C CA . ASN A 1 92 ? 7.645 -9.383 9.844 1 44.06 92 ASN A CA 1
ATOM 740 C C . ASN A 1 92 ? 8.023 -9.102 11.289 1 44.06 92 ASN A C 1
ATOM 742 O O . ASN A 1 92 ? 8.766 -8.148 11.57 1 44.06 92 ASN A O 1
ATOM 746 N N . SER A 1 93 ? 7.246 -9.109 12.328 1 33.19 93 SER A N 1
ATOM 747 C CA . SER A 1 93 ? 7.941 -9.383 13.578 1 33.19 93 SER A CA 1
ATOM 748 C C . SER A 1 93 ? 8.93 -10.531 13.422 1 33.19 93 SER A C 1
ATOM 750 O O . SER A 1 93 ? 8.656 -11.5 12.703 1 33.19 93 SER A O 1
ATOM 752 N N . MET B 1 1 ? -2.172 13.367 -2.371 1 87.88 1 MET B N 1
ATOM 753 C CA . MET B 1 1 ? -1.67 13.836 -1.082 1 87.88 1 MET B CA 1
ATOM 754 C C . MET B 1 1 ? -0.15 13.727 -1.019 1 87.88 1 MET B C 1
ATOM 756 O O . MET B 1 1 ? 0.541 14.742 -0.884 1 87.88 1 MET B O 1
ATOM 760 N N . LEU B 1 2 ? 0.449 12.633 -1.471 1 91.12 2 LEU B N 1
ATOM 761 C CA . LEU B 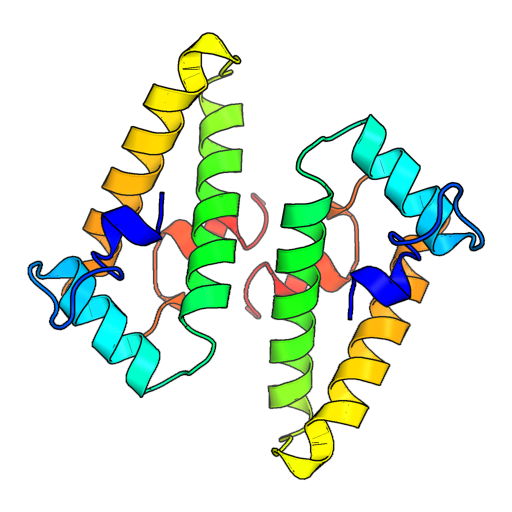1 2 ? 1.877 12.375 -1.315 1 91.12 2 LEU B CA 1
ATOM 762 C C . LEU B 1 2 ? 2.689 13.234 -2.279 1 91.12 2 LEU B C 1
ATOM 764 O O . LEU B 1 2 ? 3.76 13.734 -1.921 1 91.12 2 LEU B O 1
ATOM 768 N N . ILE B 1 3 ? 2.203 13.43 -3.471 1 90.75 3 ILE B N 1
ATOM 769 C CA . ILE B 1 3 ? 2.914 14.211 -4.473 1 90.75 3 ILE B CA 1
ATOM 770 C C . ILE B 1 3 ? 3.143 15.633 -3.949 1 90.75 3 ILE B C 1
ATOM 772 O O . ILE B 1 3 ? 4.246 16.172 -4.062 1 90.75 3 ILE B O 1
ATOM 776 N N . GLN B 1 4 ? 2.117 16.125 -3.367 1 88.94 4 GLN B N 1
ATOM 777 C CA . GLN B 1 4 ? 2.207 17.469 -2.816 1 88.94 4 GLN B CA 1
ATOM 778 C C . GLN B 1 4 ? 3.055 17.484 -1.548 1 88.94 4 GLN B C 1
ATOM 780 O O . GLN B 1 4 ? 3.934 18.344 -1.396 1 88.94 4 GLN B O 1
ATOM 785 N N . MET B 1 5 ? 2.789 16.547 -0.669 1 91.19 5 MET B N 1
ATOM 786 C CA . MET B 1 5 ? 3.488 16.469 0.61 1 91.19 5 MET B CA 1
ATOM 787 C C . MET B 1 5 ? 4.992 16.344 0.4 1 91.19 5 MET B C 1
ATOM 789 O O . MET B 1 5 ? 5.777 16.953 1.124 1 91.19 5 MET B O 1
ATOM 793 N N . LEU B 1 6 ? 5.375 15.672 -0.569 1 90.75 6 LEU B N 1
ATOM 794 C CA . LEU B 1 6 ? 6.781 15.367 -0.818 1 90.75 6 LEU B CA 1
ATOM 795 C C . LEU B 1 6 ? 7.371 16.328 -1.845 1 90.75 6 LEU B C 1
ATOM 797 O O . LEU B 1 6 ? 8.562 16.25 -2.162 1 90.75 6 LEU B O 1
ATOM 801 N N . ASP B 1 7 ? 6.574 17.219 -2.389 1 88.81 7 ASP B N 1
ATOM 802 C CA . ASP B 1 7 ? 7.012 18.203 -3.373 1 88.81 7 ASP B CA 1
ATOM 803 C C . ASP B 1 7 ? 7.641 17.531 -4.59 1 88.81 7 ASP B C 1
ATOM 805 O O . ASP B 1 7 ? 8.711 17.938 -5.047 1 88.81 7 ASP B O 1
ATOM 809 N N . LEU B 1 8 ? 7.09 16.484 -5.062 1 87.38 8 LEU B N 1
ATOM 810 C CA . LEU B 1 8 ? 7.688 15.625 -6.086 1 87.38 8 LEU B CA 1
ATOM 811 C C . LEU B 1 8 ? 7.555 16.266 -7.465 1 87.38 8 LEU B C 1
ATOM 813 O O . LEU B 1 8 ? 8.195 15.82 -8.422 1 87.38 8 LEU B O 1
ATOM 817 N N . GLU B 1 9 ? 6.754 17.172 -7.602 1 88.06 9 GLU B N 1
ATOM 818 C CA . GLU B 1 9 ? 6.617 17.844 -8.883 1 88.06 9 GLU B CA 1
ATOM 819 C C . GLU B 1 9 ? 7.742 18.859 -9.094 1 88.06 9 GLU B C 1
ATOM 821 O O . GLU B 1 9 ? 7.918 19.375 -10.203 1 88.06 9 GLU B O 1
ATOM 826 N N . ALA B 1 10 ? 8.516 19.125 -8.156 1 86.19 10 ALA B N 1
ATOM 827 C CA . ALA B 1 10 ? 9.625 20.078 -8.25 1 86.19 10 ALA B CA 1
ATOM 828 C C . ALA B 1 10 ? 10.891 19.375 -8.758 1 86.19 10 ALA B C 1
ATOM 830 O O . ALA B 1 10 ? 11.07 18.172 -8.547 1 86.19 10 ALA B O 1
ATOM 831 N N . VAL B 1 11 ? 11.828 20.047 -9.406 1 85.38 11 VAL B N 1
ATOM 832 C CA . VAL B 1 11 ? 13.078 19.516 -9.945 1 85.38 11 VAL B CA 1
ATOM 833 C C . VAL B 1 11 ? 14.023 19.172 -8.797 1 85.38 11 VAL B C 1
ATOM 835 O O . VAL B 1 11 ? 14.742 18.172 -8.859 1 85.38 11 VAL B O 1
ATOM 838 N N . LYS B 1 12 ? 13.992 19.969 -7.668 1 88.19 12 LYS B N 1
ATOM 839 C CA . LYS B 1 12 ? 14.742 19.75 -6.434 1 88.19 12 LYS B CA 1
ATOM 840 C C . LYS B 1 12 ? 13.852 19.938 -5.211 1 88.19 12 LYS B C 1
ATOM 842 O O . LYS B 1 12 ? 12.922 20.75 -5.227 1 88.19 12 LYS B O 1
ATOM 847 N N . PRO B 1 13 ? 14.148 19.094 -4.195 1 87.25 13 PRO B N 1
ATOM 848 C CA . PRO B 1 13 ? 13.297 19.234 -3.012 1 87.25 13 PRO B CA 1
ATOM 849 C C . PRO B 1 13 ? 13.328 20.641 -2.418 1 87.25 13 PRO B C 1
ATOM 851 O O . PRO B 1 13 ? 14.406 21.203 -2.203 1 87.25 13 PRO B O 1
ATOM 854 N N . ARG B 1 14 ? 12.18 21.188 -2.238 1 90.62 14 ARG B N 1
ATOM 855 C CA . ARG B 1 14 ? 12.078 22.516 -1.651 1 90.62 14 ARG B CA 1
ATOM 856 C C . ARG B 1 14 ? 11.805 22.438 -0.152 1 90.62 14 ARG B C 1
ATOM 858 O O . ARG B 1 14 ? 11.883 23.438 0.553 1 90.62 14 ARG B O 1
ATOM 865 N N . THR B 1 15 ? 11.508 21.266 0.344 1 92.88 15 THR B N 1
ATOM 866 C CA . THR B 1 15 ? 11.203 21.062 1.756 1 92.88 15 THR B CA 1
ATOM 867 C C . THR B 1 15 ? 12.109 20 2.363 1 92.88 15 THR B C 1
ATOM 869 O O . THR B 1 15 ? 12.695 19.188 1.64 1 92.88 15 THR B O 1
ATOM 872 N N . LEU B 1 16 ? 12.203 20.047 3.668 1 93.25 16 LEU B N 1
ATOM 873 C CA . LEU B 1 16 ? 12.984 19.031 4.375 1 93.25 16 LEU B CA 1
ATOM 874 C C . LEU B 1 16 ? 12.352 17.656 4.227 1 93.25 16 LEU B C 1
ATOM 876 O O . LEU B 1 16 ? 13.062 16.656 4.109 1 93.25 16 LEU B O 1
ATOM 880 N N . VAL B 1 17 ? 11.062 17.594 4.211 1 94.81 17 VAL B N 1
ATOM 881 C CA . VAL B 1 17 ? 10.336 16.344 4.066 1 94.81 17 VAL B CA 1
ATOM 882 C C . VAL B 1 17 ? 10.641 15.719 2.705 1 94.81 17 VAL B C 1
ATOM 884 O O . VAL B 1 17 ? 10.945 1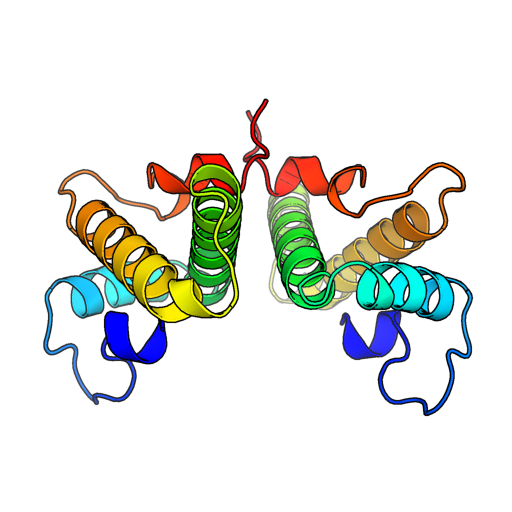4.531 2.611 1 94.81 17 VAL B O 1
ATOM 887 N N . GLY B 1 18 ? 10.508 16.531 1.687 1 94.44 18 GLY B N 1
ATOM 888 C CA . GLY B 1 18 ? 10.852 16.062 0.35 1 94.44 18 GLY B CA 1
ATOM 889 C C . GLY B 1 18 ? 12.281 15.578 0.24 1 94.44 18 GLY B C 1
ATOM 890 O O . GLY B 1 18 ? 12.547 14.547 -0.379 1 94.44 18 GLY B O 1
ATOM 891 N N . ALA B 1 19 ? 13.211 16.328 0.852 1 93.81 19 ALA B N 1
ATOM 892 C CA . ALA B 1 19 ? 14.625 15.945 0.834 1 93.81 19 ALA B CA 1
ATOM 893 C C . ALA B 1 19 ? 14.844 14.617 1.55 1 93.81 19 ALA B C 1
ATOM 895 O O . ALA B 1 19 ? 15.594 13.766 1.069 1 93.81 19 ALA B O 1
ATOM 896 N N . THR B 1 20 ? 14.234 14.492 2.693 1 94 20 THR B N 1
ATOM 897 C CA . THR B 1 20 ? 14.32 13.25 3.457 1 94 20 THR B CA 1
ATOM 898 C C . THR B 1 20 ? 13.789 12.07 2.641 1 94 20 THR B C 1
ATOM 900 O O . THR B 1 20 ? 14.422 11.016 2.58 1 94 20 THR B O 1
ATOM 903 N N . PHE B 1 21 ? 12.672 12.281 2.021 1 94.56 21 PHE B N 1
ATOM 904 C CA . PHE B 1 21 ? 12.078 11.227 1.214 1 94.56 21 PHE B CA 1
ATOM 905 C C . PHE B 1 21 ? 13 10.844 0.063 1 94.56 21 PHE B C 1
ATOM 907 O O . PHE B 1 21 ? 13.156 9.656 -0.241 1 94.56 21 PHE B O 1
ATOM 914 N N . LEU B 1 22 ? 13.578 11.82 -0.578 1 92.62 22 LEU B N 1
ATOM 915 C CA . LEU B 1 22 ? 14.477 11.547 -1.698 1 92.62 22 LEU B CA 1
ATOM 916 C C . LEU B 1 22 ? 15.656 10.695 -1.256 1 92.62 22 LEU B C 1
ATOM 918 O O . LEU B 1 22 ? 16.141 9.844 -2.012 1 92.62 22 LEU B O 1
ATOM 922 N N . LYS B 1 23 ? 16.125 10.953 -0.099 1 93 23 LYS B N 1
ATOM 923 C CA . LYS B 1 23 ? 17.188 10.117 0.462 1 93 23 LYS B CA 1
ATOM 924 C C . LYS B 1 23 ? 16.734 8.664 0.585 1 93 23 LYS B C 1
ATOM 926 O O . LYS B 1 23 ? 17.469 7.75 0.196 1 93 23 LYS B O 1
ATOM 931 N N . PHE B 1 24 ? 15.539 8.43 1.076 1 93.44 24 PHE B N 1
ATOM 932 C CA . PHE B 1 24 ? 14.992 7.082 1.185 1 93.44 24 PHE B CA 1
ATOM 933 C C . PHE B 1 24 ? 14.836 6.449 -0.193 1 93.44 24 PHE B C 1
ATOM 935 O O . PHE B 1 2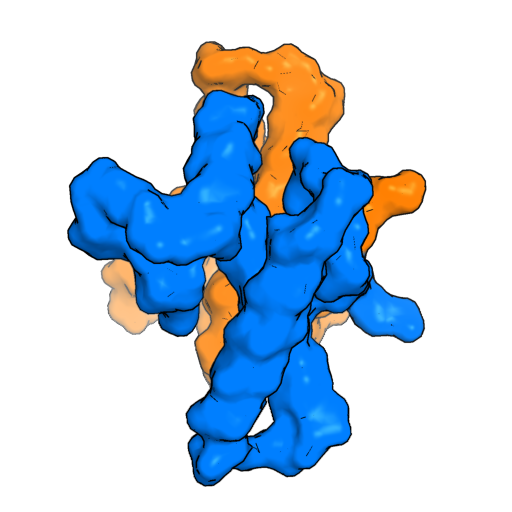4 ? 15.117 5.262 -0.373 1 93.44 24 PHE B O 1
ATOM 942 N N . LEU B 1 25 ? 14.367 7.258 -1.14 1 91.88 25 LEU B N 1
ATOM 943 C CA . LEU B 1 25 ? 14.125 6.785 -2.498 1 91.88 25 LEU B CA 1
ATOM 944 C C . LEU B 1 25 ? 15.43 6.379 -3.174 1 91.88 25 LEU B C 1
ATOM 946 O O . LEU B 1 25 ? 15.461 5.422 -3.947 1 91.88 25 LEU B O 1
ATOM 950 N N . SER B 1 26 ? 16.5 7.141 -2.906 1 92.81 26 SER B N 1
ATOM 951 C CA . SER B 1 26 ? 17.797 6.836 -3.484 1 92.81 26 SER B CA 1
ATOM 952 C C . SER B 1 26 ? 18.328 5.488 -2.99 1 92.81 26 SER B C 1
ATOM 954 O O . SER B 1 26 ? 18.984 4.766 -3.732 1 92.81 26 SER B O 1
ATOM 956 N N . ASP B 1 27 ? 18.016 5.105 -1.8 1 91.38 27 ASP B N 1
ATOM 957 C CA . ASP B 1 27 ? 18.469 3.867 -1.181 1 91.38 27 ASP B CA 1
ATOM 958 C C . ASP B 1 27 ? 17.547 2.699 -1.527 1 91.38 27 ASP B C 1
ATOM 960 O O . ASP B 1 27 ? 17.984 1.543 -1.522 1 91.38 27 ASP B O 1
ATOM 964 N N . ASN B 1 28 ? 16.297 2.967 -1.721 1 90.31 28 ASN B N 1
ATOM 965 C CA . ASN B 1 28 ? 15.273 1.971 -1.99 1 90.31 28 ASN B CA 1
ATOM 966 C C . ASN B 1 28 ? 14.273 2.463 -3.037 1 90.31 28 ASN B C 1
ATOM 968 O O . ASN B 1 28 ? 13.414 3.293 -2.74 1 90.31 28 ASN B O 1
ATOM 972 N N . GLU B 1 29 ? 14.297 1.895 -4.188 1 88.19 29 GLU B N 1
ATOM 973 C CA . GLU B 1 29 ? 13.477 2.352 -5.301 1 88.19 29 GLU B CA 1
ATOM 974 C C . GLU B 1 29 ? 11.992 2.117 -5.023 1 88.19 29 GLU B C 1
ATOM 976 O O . GLU B 1 29 ? 11.133 2.713 -5.676 1 88.19 29 GLU B O 1
ATOM 981 N N . SER B 1 30 ? 11.703 1.323 -4.027 1 89.25 30 SER B N 1
ATOM 982 C CA . SER B 1 30 ? 10.312 1.027 -3.703 1 89.25 30 SER B CA 1
ATOM 983 C C . SER B 1 30 ? 9.812 1.912 -2.568 1 89.25 30 SER B C 1
ATOM 985 O O . SER B 1 30 ? 8.711 1.698 -2.047 1 89.25 30 SER B O 1
ATOM 987 N N . ALA B 1 31 ? 10.633 2.867 -2.186 1 92.31 31 ALA B N 1
ATOM 988 C CA . ALA B 1 31 ? 10.297 3.719 -1.047 1 92.31 31 ALA B CA 1
ATOM 989 C C . ALA B 1 31 ? 8.969 4.434 -1.268 1 92.31 31 ALA B C 1
ATOM 991 O O . ALA B 1 31 ? 8.164 4.566 -0.339 1 92.31 31 ALA B O 1
ATOM 992 N N . PHE B 1 32 ? 8.719 4.82 -2.555 1 93.62 32 PHE B N 1
ATOM 993 C CA . PHE B 1 32 ? 7.477 5.535 -2.832 1 93.62 32 PHE B CA 1
ATOM 994 C C . PHE B 1 32 ? 6.27 4.625 -2.633 1 93.62 32 PHE B C 1
ATOM 996 O O . PHE B 1 32 ? 5.301 5.004 -1.973 1 93.62 32 PHE B O 1
ATOM 1003 N N . ASN B 1 33 ? 6.309 3.451 -3.156 1 92.25 33 ASN B N 1
ATOM 1004 C CA . ASN B 1 33 ? 5.219 2.49 -3.008 1 92.25 33 ASN B CA 1
ATOM 1005 C C . ASN B 1 33 ? 4.98 2.137 -1.542 1 92.25 33 ASN B C 1
ATOM 1007 O O . ASN B 1 33 ? 3.834 2.051 -1.1 1 92.25 33 ASN B O 1
ATOM 1011 N N . LEU B 1 34 ? 6.066 1.973 -0.843 1 92.62 34 LEU B N 1
ATOM 1012 C CA . LEU B 1 34 ? 5.953 1.648 0.575 1 92.62 34 LEU B CA 1
ATOM 1013 C C . LEU B 1 34 ? 5.305 2.795 1.345 1 92.62 34 LEU B C 1
ATOM 1015 O O . LEU B 1 34 ? 4.383 2.576 2.133 1 92.62 34 LEU B O 1
ATOM 1019 N N . LEU B 1 35 ? 5.789 4.012 1.121 1 94.94 35 LEU B N 1
ATOM 1020 C CA . LEU B 1 35 ? 5.207 5.172 1.79 1 94.94 35 LEU B CA 1
ATOM 1021 C C . LEU B 1 35 ? 3.734 5.328 1.426 1 94.94 35 LEU B C 1
ATOM 1023 O O . LEU B 1 35 ? 2.918 5.707 2.27 1 94.94 35 LEU B O 1
ATOM 1027 N N . TYR B 1 36 ? 3.422 5.047 0.184 1 94.88 36 TYR B N 1
ATOM 1028 C CA . TYR B 1 36 ? 2.031 5.07 -0.254 1 94.88 36 TYR B CA 1
ATOM 1029 C C . TYR B 1 36 ? 1.186 4.102 0.567 1 94.88 36 TYR B C 1
ATOM 1031 O O . TYR B 1 36 ? 0.108 4.465 1.046 1 94.88 36 TYR B O 1
ATOM 1039 N N . CYS B 1 37 ? 1.632 2.873 0.733 1 93.5 37 CYS B N 1
ATOM 1040 C CA . CYS B 1 37 ? 0.902 1.879 1.514 1 93.5 37 CYS B CA 1
ATOM 1041 C C . CYS B 1 37 ? 0.755 2.326 2.963 1 93.5 37 CYS B C 1
ATOM 1043 O O . CYS B 1 37 ? -0.32 2.193 3.553 1 93.5 37 CYS B O 1
ATOM 1045 N N . ILE B 1 38 ? 1.758 2.875 3.562 1 93.5 38 ILE B N 1
ATOM 1046 C CA . ILE B 1 38 ? 1.721 3.379 4.934 1 93.5 38 ILE B CA 1
ATOM 1047 C C . ILE B 1 38 ? 0.689 4.5 5.043 1 93.5 38 ILE B C 1
ATOM 1049 O O . ILE B 1 38 ? -0.132 4.508 5.961 1 93.5 38 ILE B O 1
ATOM 1053 N N . ALA B 1 39 ? 0.748 5.438 4.078 1 95.06 39 ALA B N 1
ATOM 1054 C CA . ALA B 1 39 ? -0.16 6.582 4.074 1 95.06 39 ALA B CA 1
ATOM 1055 C C . ALA B 1 39 ? -1.614 6.129 3.988 1 95.06 39 ALA B C 1
ATOM 1057 O O . ALA B 1 39 ? -2.473 6.637 4.711 1 95.06 39 ALA B O 1
ATOM 1058 N N . PHE B 1 40 ? -1.864 5.238 3.182 1 93.25 40 PHE B N 1
ATOM 1059 C CA . PHE B 1 40 ? -3.225 4.746 2.992 1 93.25 40 PHE B CA 1
ATOM 1060 C C . PHE B 1 40 ? -3.732 4.055 4.25 1 93.25 40 PHE B C 1
ATOM 1062 O O . PHE B 1 40 ? -4.863 4.285 4.68 1 93.25 40 PHE B O 1
ATOM 1069 N N . ALA B 1 41 ? -2.918 3.229 4.789 1 90.19 41 ALA B N 1
ATOM 1070 C CA . ALA B 1 41 ? -3.293 2.525 6.016 1 90.19 41 ALA B CA 1
ATOM 1071 C C . ALA B 1 41 ? -3.578 3.51 7.145 1 90.19 41 ALA B C 1
ATOM 1073 O O . ALA B 1 41 ? -4.539 3.338 7.898 1 90.19 41 ALA B O 1
ATOM 1074 N N . LEU B 1 42 ? -2.75 4.48 7.266 1 93.5 42 LEU B N 1
ATOM 1075 C CA . LEU B 1 42 ? -2.943 5.508 8.289 1 93.5 42 LEU B CA 1
ATOM 1076 C C . LEU B 1 42 ? -4.242 6.27 8.047 1 93.5 42 LEU B C 1
ATOM 1078 O O . LEU B 1 42 ? -5.012 6.5 8.984 1 93.5 42 LEU B O 1
ATOM 1082 N N . MET B 1 43 ? -4.422 6.641 6.855 1 93.94 43 MET B N 1
ATOM 1083 C CA . MET B 1 43 ? -5.637 7.367 6.508 1 93.94 43 MET B CA 1
ATOM 1084 C C . MET B 1 43 ? -6.879 6.543 6.832 1 93.94 43 MET B C 1
ATOM 1086 O O . MET B 1 43 ? -7.852 7.066 7.383 1 93.94 43 MET B O 1
ATOM 1090 N N . ASP B 1 44 ? -6.848 5.312 6.457 1 88.88 44 ASP B N 1
ATOM 1091 C CA . ASP B 1 44 ? -7.961 4.41 6.73 1 88.88 44 ASP B CA 1
ATOM 1092 C C . ASP B 1 44 ? -8.211 4.285 8.234 1 88.88 44 ASP B C 1
ATOM 1094 O O . ASP B 1 44 ? -9.359 4.305 8.68 1 88.88 44 ASP B O 1
ATOM 1098 N N . HIS B 1 45 ? -7.223 4.141 8.953 1 90.5 45 HIS B N 1
ATOM 1099 C CA . HIS B 1 45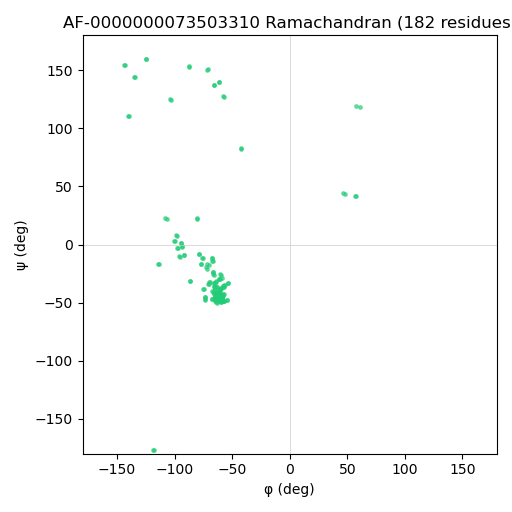 ? -7.312 4.062 10.406 1 90.5 45 HIS B CA 1
ATOM 1100 C C . HIS B 1 45 ? -7.926 5.332 10.984 1 90.5 45 HIS B C 1
ATOM 1102 O O . HIS B 1 45 ? -8.82 5.262 11.828 1 90.5 45 HIS B O 1
ATOM 1108 N N . LEU B 1 46 ? -7.414 6.469 10.562 1 94.06 46 LEU B N 1
ATOM 1109 C CA . LEU B 1 46 ? -7.91 7.746 11.062 1 94.06 46 LEU B CA 1
ATOM 1110 C C . LEU B 1 46 ? -9.367 7.953 10.664 1 94.06 46 LEU B C 1
ATOM 1112 O O . LEU B 1 46 ? -10.164 8.477 11.453 1 94.06 46 LEU B O 1
ATOM 1116 N N . TRP B 1 47 ? -9.727 7.488 9.461 1 93 47 TRP B N 1
ATOM 1117 C CA . TRP B 1 47 ? -11.094 7.578 8.961 1 93 47 TRP B CA 1
ATOM 1118 C C . TRP B 1 47 ? -12.062 6.852 9.891 1 93 47 TRP B C 1
ATOM 1120 O O . TRP B 1 47 ? -13.094 7.402 10.281 1 93 47 TRP B O 1
ATOM 1130 N N . LEU B 1 48 ? -11.695 5.676 10.32 1 88.81 48 LEU B N 1
ATOM 1131 C CA . LEU B 1 48 ? -12.516 4.852 11.203 1 88.81 48 LEU B CA 1
ATOM 1132 C C . LEU B 1 48 ? -12.516 5.406 12.617 1 88.81 48 LEU B C 1
ATOM 1134 O O . LEU B 1 48 ? -13.578 5.512 13.25 1 88.81 48 LEU B O 1
ATOM 1138 N N . ALA B 1 49 ? -11.383 5.758 13.094 1 93 49 ALA B N 1
ATOM 1139 C CA . ALA B 1 49 ? -11.227 6.254 14.461 1 93 49 ALA B CA 1
ATOM 1140 C C . ALA B 1 49 ? -12.031 7.531 14.68 1 93 49 ALA B C 1
ATOM 1142 O O . ALA B 1 49 ? -12.562 7.762 15.766 1 93 49 ALA B O 1
ATOM 1143 N N . MET B 1 50 ? -12.203 8.266 13.672 1 94.5 50 MET B N 1
ATOM 1144 C CA . MET B 1 50 ? -12.898 9.547 13.766 1 94.5 50 MET B CA 1
ATOM 1145 C C . MET B 1 50 ? -14.375 9.391 13.422 1 94.5 50 MET B C 1
ATOM 1147 O O . MET B 1 50 ? -15.125 10.367 13.422 1 94.5 50 MET B O 1
ATOM 1151 N N . HIS B 1 51 ? -14.766 8.164 13.141 1 94.69 51 HIS B N 1
ATOM 1152 C CA . HIS B 1 51 ? -16.109 7.922 12.625 1 94.69 51 HIS B CA 1
ATOM 1153 C C . HIS B 1 51 ? -16.453 8.898 11.508 1 94.69 51 HIS B C 1
ATOM 1155 O O . HIS B 1 51 ? -17.516 9.523 11.531 1 94.69 51 HIS B O 1
ATOM 1161 N N . ALA B 1 52 ? -15.477 9.102 10.594 1 92.75 52 ALA B N 1
ATOM 1162 C CA . ALA B 1 52 ? -15.523 10.125 9.555 1 92.75 52 ALA B CA 1
ATOM 1163 C C . ALA B 1 52 ? -16.531 9.758 8.469 1 92.75 52 ALA B C 1
ATOM 1165 O O . ALA B 1 52 ? -16.844 8.578 8.273 1 92.75 52 ALA B O 1
ATOM 1166 N N . SER B 1 53 ? -17.078 10.859 7.891 1 93.06 53 SER B N 1
ATOM 1167 C CA . SER B 1 53 ? -17.891 10.742 6.684 1 93.06 53 SER B CA 1
ATOM 1168 C C . SER B 1 53 ? -17.266 11.492 5.516 1 93.06 53 SER B C 1
ATOM 1170 O O . SER B 1 53 ? -16.156 12.008 5.629 1 93.06 53 SER B O 1
ATOM 1172 N N . TYR B 1 54 ? -18 11.477 4.398 1 89.19 54 TYR B N 1
ATOM 1173 C CA . TYR B 1 54 ? -17.531 12.148 3.188 1 89.19 54 TYR B CA 1
ATOM 1174 C C . TYR B 1 54 ? -17.172 13.594 3.471 1 89.19 54 TYR B C 1
ATOM 1176 O O . TYR B 1 54 ? -16.188 14.117 2.92 1 89.19 54 TYR B O 1
ATOM 1184 N N . MET B 1 55 ? -17.844 14.211 4.359 1 93.62 55 MET B N 1
ATOM 1185 C CA . MET B 1 55 ? -17.625 15.617 4.688 1 93.62 55 MET B CA 1
ATOM 1186 C C . MET B 1 55 ? -16.312 15.805 5.438 1 93.62 55 MET B C 1
ATOM 1188 O O . MET B 1 55 ? -15.75 16.906 5.441 1 93.62 55 MET B O 1
ATOM 1192 N N . ASP B 1 56 ? -15.68 14.719 6.023 1 95.38 56 ASP B N 1
ATOM 1193 C CA . ASP B 1 56 ? -14.484 14.773 6.852 1 95.38 56 ASP B CA 1
ATOM 1194 C C . ASP B 1 56 ? -13.242 14.398 6.051 1 95.38 56 ASP B C 1
ATOM 1196 O O . ASP B 1 56 ? -12.125 14.414 6.578 1 95.38 56 ASP B O 1
ATOM 1200 N N . PHE B 1 57 ? -13.445 14.172 4.82 1 93 57 PHE B N 1
ATOM 1201 C CA . PHE B 1 57 ? -12.359 13.641 4 1 93 57 PHE B CA 1
ATOM 1202 C C . PHE B 1 57 ? -11.148 14.562 4.051 1 93 57 PHE B C 1
ATOM 1204 O O . PHE B 1 57 ? -10.031 14.109 4.316 1 93 57 PHE B O 1
ATOM 1211 N N . ASN B 1 58 ? -11.359 15.836 3.861 1 94.38 58 ASN B N 1
ATOM 1212 C CA . ASN B 1 58 ? -10.258 16.797 3.857 1 94.38 58 ASN B CA 1
ATOM 1213 C C . ASN B 1 58 ? -9.555 16.844 5.211 1 94.38 58 ASN B C 1
ATOM 1215 O O . ASN B 1 58 ? -8.328 16.953 5.273 1 94.38 58 ASN B O 1
ATOM 1219 N N . ALA B 1 59 ? -10.297 16.797 6.203 1 96.62 59 ALA B N 1
ATOM 1220 C CA . ALA B 1 59 ? -9.719 16.828 7.543 1 96.62 59 ALA B CA 1
ATOM 1221 C C . ALA B 1 59 ? -8.859 15.586 7.789 1 96.62 59 ALA B C 1
ATOM 1223 O O . ALA B 1 59 ? -7.746 15.688 8.312 1 96.62 59 ALA B O 1
ATOM 1224 N N . VAL B 1 60 ? -9.328 14.438 7.391 1 96.31 60 VAL B N 1
ATOM 1225 C CA . VAL B 1 60 ? -8.602 13.188 7.547 1 96.31 60 VAL B CA 1
ATOM 1226 C C . VAL B 1 60 ? -7.305 13.234 6.738 1 96.31 60 VAL B C 1
ATOM 1228 O O . VAL B 1 60 ? -6.242 12.844 7.23 1 96.31 60 VAL B O 1
ATOM 1231 N N . MET B 1 61 ? -7.355 13.742 5.547 1 95.69 61 MET B N 1
ATOM 1232 C CA . MET B 1 61 ? -6.191 13.859 4.672 1 95.69 61 MET B CA 1
ATOM 1233 C C . MET B 1 61 ? -5.141 14.781 5.285 1 95.69 61 MET B C 1
ATOM 1235 O O . MET B 1 61 ? -3.949 14.453 5.281 1 95.69 61 MET B O 1
ATOM 1239 N N . LYS B 1 62 ? -5.645 15.883 5.785 1 96.38 62 LYS B N 1
ATOM 1240 C CA . LYS B 1 62 ? -4.742 16.844 6.414 1 96.38 62 LYS B CA 1
ATOM 1241 C C . LYS B 1 62 ? -4.062 16.234 7.637 1 96.38 62 LYS B C 1
ATOM 1243 O O . LYS B 1 62 ? -2.855 16.406 7.832 1 96.38 62 LYS B O 1
ATOM 1248 N N . LEU B 1 63 ? -4.828 15.578 8.391 1 97.06 63 LEU B N 1
ATOM 1249 C CA . LEU B 1 63 ? -4.277 14.93 9.578 1 97.06 63 LEU B CA 1
ATOM 1250 C C . LEU B 1 63 ? -3.268 13.852 9.188 1 97.06 63 LEU B C 1
ATOM 1252 O O . LEU B 1 63 ? -2.203 13.75 9.805 1 97.06 63 LEU B O 1
ATOM 1256 N N . THR B 1 64 ? -3.602 13.023 8.211 1 96.75 64 THR B N 1
ATOM 1257 C CA . THR B 1 64 ? -2.699 12 7.699 1 96.75 64 THR B CA 1
ATOM 1258 C C . THR B 1 64 ? -1.375 12.617 7.258 1 96.75 64 THR B C 1
ATOM 1260 O O . THR B 1 64 ? -0.304 12.141 7.641 1 96.75 64 THR B O 1
ATOM 1263 N N . ARG B 1 65 ? -1.484 13.688 6.5 1 95.94 65 ARG B N 1
ATOM 1264 C CA . ARG B 1 65 ? -0.306 14.391 5.996 1 95.94 65 ARG B CA 1
ATOM 1265 C C . ARG B 1 65 ? 0.549 14.914 7.141 1 95.94 65 ARG B C 1
ATOM 1267 O O . ARG B 1 65 ? 1.764 14.711 7.164 1 95.94 65 ARG B O 1
ATOM 1274 N N . HIS B 1 66 ? -0.089 15.539 8.016 1 96.44 66 HIS B N 1
ATOM 1275 C CA . HIS B 1 66 ? 0.62 16.125 9.148 1 96.44 66 HIS B CA 1
ATOM 1276 C C . HIS B 1 66 ? 1.367 15.055 9.938 1 96.44 66 HIS B C 1
ATOM 1278 O O . HIS B 1 66 ? 2.531 15.242 10.297 1 96.44 66 HIS B O 1
ATOM 1284 N N . GLN B 1 67 ? 0.734 14 10.156 1 95.88 67 GLN B N 1
ATOM 1285 C CA . GLN B 1 67 ? 1.35 12.906 10.906 1 95.88 67 GLN B CA 1
ATOM 1286 C C . GLN B 1 67 ? 2.541 12.328 10.156 1 95.88 67 GLN B C 1
ATOM 1288 O O . GLN B 1 67 ? 3.602 12.094 10.734 1 95.88 67 GLN B O 1
ATOM 1293 N N . LEU B 1 68 ? 2.408 12.094 8.906 1 96.06 68 LEU B N 1
ATOM 1294 C CA . LEU B 1 68 ? 3.488 11.523 8.109 1 96.06 68 LEU B CA 1
ATOM 1295 C C . LEU B 1 68 ? 4.668 12.484 8.023 1 96.06 68 LEU B C 1
ATOM 1297 O O . LEU B 1 68 ? 5.824 12.062 8.109 1 96.06 68 LEU B O 1
ATOM 1301 N N . GLU B 1 69 ? 4.371 13.727 7.828 1 96 69 GLU B N 1
ATOM 1302 C CA . GLU B 1 69 ? 5.426 14.734 7.781 1 96 69 GLU B CA 1
ATOM 1303 C C . GLU B 1 69 ? 6.223 14.758 9.086 1 96 69 GLU B C 1
ATOM 1305 O O . GLU B 1 69 ? 7.453 14.82 9.062 1 96 69 GLU B O 1
ATOM 1310 N N . LYS B 1 70 ? 5.527 14.758 10.117 1 96.56 70 LYS B N 1
ATOM 1311 C CA . LYS B 1 70 ? 6.168 14.734 11.422 1 96.56 70 LYS B CA 1
ATOM 1312 C C . LYS B 1 70 ? 7.07 13.516 11.578 1 96.56 70 LYS B C 1
ATOM 1314 O O . LYS B 1 70 ? 8.211 13.633 12.023 1 96.56 70 LYS B O 1
ATOM 1319 N N . GLU B 1 71 ? 6.633 12.359 11.188 1 95.75 71 GLU B N 1
ATOM 1320 C CA . GLU B 1 71 ? 7.391 11.125 11.336 1 95.75 71 GLU B CA 1
ATOM 1321 C C . GLU B 1 71 ? 8.625 11.117 10.438 1 95.75 71 GLU B C 1
ATOM 1323 O O . GLU B 1 71 ? 9.688 10.648 10.836 1 95.75 71 GLU B O 1
ATOM 1328 N N . LEU B 1 72 ? 8.438 11.633 9.203 1 94.94 72 LEU B N 1
ATOM 1329 C CA . LEU B 1 72 ? 9.547 11.672 8.25 1 94.94 72 LEU B CA 1
ATOM 1330 C C . LEU B 1 72 ? 10.641 12.625 8.719 1 94.94 72 LEU B C 1
ATOM 1332 O O . LEU B 1 72 ? 11.805 12.477 8.336 1 94.94 72 LEU B O 1
ATOM 1336 N N . LEU B 1 73 ? 10.297 13.578 9.555 1 95.06 73 LEU B N 1
ATOM 1337 C CA . LEU B 1 73 ? 11.25 14.586 10.008 1 95.06 73 LEU B CA 1
ATOM 1338 C C . LEU B 1 73 ? 11.898 14.172 11.32 1 95.06 73 LEU B C 1
ATOM 1340 O O . LEU B 1 73 ? 12.781 14.859 11.828 1 95.06 73 LEU B O 1
ATOM 1344 N N . GLU B 1 74 ? 11.461 13.07 11.781 1 94.12 74 GLU B N 1
ATOM 1345 C CA . GLU B 1 74 ? 12.102 12.555 12.992 1 94.12 74 GLU B CA 1
ATOM 1346 C C . GLU B 1 74 ? 13.562 12.188 12.727 1 94.12 74 GLU B C 1
ATOM 1348 O O . GLU B 1 74 ? 13.883 11.578 11.711 1 94.12 74 GLU B O 1
ATOM 1353 N N . GLU B 1 75 ? 14.508 12.492 13.57 1 85.88 75 GLU B N 1
ATOM 1354 C CA . GLU B 1 75 ? 15.953 12.398 13.375 1 85.88 75 GLU B CA 1
ATOM 1355 C C . GLU B 1 75 ? 16.422 10.945 13.375 1 85.88 75 GLU B C 1
ATOM 1357 O O . GLU B 1 75 ? 17.422 10.609 12.75 1 85.88 75 GLU B O 1
ATOM 1362 N N . ASN B 1 76 ? 15.727 10.172 13.875 1 85 76 ASN B N 1
ATOM 1363 C CA . ASN B 1 76 ? 16.266 8.836 14.086 1 85 76 ASN B CA 1
ATOM 1364 C C . ASN B 1 76 ? 15.672 7.824 13.109 1 85 76 ASN B C 1
ATOM 1366 O O . ASN B 1 76 ? 15.844 6.617 13.273 1 85 76 ASN B O 1
ATOM 1370 N N . ILE B 1 77 ? 15.172 8.266 12.023 1 87.88 77 ILE B N 1
ATOM 1371 C CA . ILE B 1 77 ? 14.578 7.324 11.078 1 87.88 77 ILE B CA 1
ATOM 1372 C C . ILE B 1 77 ? 15.531 7.094 9.914 1 87.88 77 ILE B C 1
ATOM 1374 O O . ILE B 1 77 ? 16 8.047 9.281 1 87.88 77 ILE B O 1
ATOM 1378 N N . THR B 1 78 ? 15.859 5.855 9.68 1 87.69 78 THR B N 1
ATOM 1379 C CA . THR B 1 78 ? 16.766 5.527 8.578 1 87.69 78 THR B CA 1
ATOM 1380 C C . THR B 1 78 ? 16.031 4.738 7.496 1 87.69 78 THR B C 1
ATOM 1382 O O . THR B 1 78 ? 16.547 4.59 6.383 1 87.69 78 THR B O 1
ATOM 1385 N N . ARG B 1 79 ? 14.906 4.219 7.898 1 89.06 79 ARG B N 1
ATOM 1386 C CA . ARG B 1 79 ? 14.07 3.479 6.957 1 89.06 79 ARG B CA 1
ATOM 1387 C C . ARG B 1 79 ? 12.594 3.736 7.215 1 89.06 79 ARG B C 1
ATOM 1389 O O . ARG B 1 79 ? 12.195 4.055 8.336 1 89.06 79 ARG B O 1
ATOM 1396 N N . LEU B 1 80 ? 11.805 3.582 6.172 1 91.06 80 LEU B N 1
ATOM 1397 C CA . LEU B 1 80 ? 10.375 3.881 6.273 1 91.06 80 LEU B CA 1
ATOM 1398 C C . LEU B 1 80 ? 9.68 2.904 7.215 1 91.06 80 LEU B C 1
ATOM 1400 O O . LEU B 1 80 ? 8.703 3.262 7.871 1 91.06 80 LEU B O 1
ATOM 1404 N N . GLU B 1 81 ? 10.242 1.762 7.34 1 87.56 81 GLU B N 1
ATOM 1405 C CA . GLU B 1 81 ? 9.664 0.736 8.203 1 87.56 81 GLU B CA 1
ATOM 1406 C C . GLU B 1 81 ? 9.75 1.145 9.672 1 87.56 81 GLU B C 1
ATOM 1408 O O . GLU B 1 81 ? 9.094 0.544 10.523 1 87.56 81 GLU B O 1
ATOM 1413 N N . GLU B 1 82 ? 10.492 2.17 9.945 1 89.81 82 GLU B N 1
ATOM 1414 C CA . GLU B 1 82 ? 10.672 2.643 11.312 1 89.81 82 GLU B CA 1
ATOM 1415 C C . GLU B 1 82 ? 9.641 3.705 11.672 1 89.81 82 GLU B C 1
ATOM 1417 O O . GLU B 1 82 ? 9.531 4.098 12.836 1 89.81 82 GLU B O 1
ATOM 1422 N N . LEU B 1 83 ? 8.867 4.172 10.672 1 92.19 83 LEU B N 1
ATOM 1423 C CA . LEU B 1 83 ? 7.816 5.148 10.945 1 92.19 83 LEU B CA 1
ATOM 1424 C C . LEU B 1 83 ? 6.773 4.57 11.898 1 92.19 83 LEU B C 1
ATOM 1426 O O . LEU B 1 83 ? 6.398 3.402 11.781 1 92.19 83 LEU B O 1
ATOM 1430 N N . SER B 1 84 ? 6.309 5.398 12.836 1 90.88 84 SER B N 1
ATOM 1431 C CA . SER B 1 84 ? 5.27 4.988 13.773 1 90.88 84 SER B CA 1
ATOM 1432 C C . SER B 1 84 ? 4.016 4.52 13.039 1 90.88 84 SER B C 1
ATOM 1434 O O . SER B 1 84 ? 3.357 3.572 13.461 1 90.88 84 SER B O 1
ATOM 1436 N N . SER B 1 85 ? 3.691 5.113 11.938 1 90.19 85 SER B N 1
ATOM 1437 C CA . SER B 1 85 ? 2.492 4.793 11.172 1 90.19 85 SER B CA 1
ATOM 1438 C C . SER B 1 85 ? 2.658 3.486 10.406 1 90.19 85 SER B C 1
ATOM 1440 O O . SER B 1 85 ? 1.688 2.943 9.875 1 90.19 85 SER B O 1
ATOM 1442 N N . TYR B 1 86 ? 3.885 3.016 10.375 1 87.31 86 TYR B N 1
ATOM 1443 C CA . TYR B 1 86 ? 4.129 1.725 9.742 1 87.31 86 TYR B CA 1
ATOM 1444 C C . TYR B 1 86 ? 3.336 0.62 10.438 1 87.31 86 TYR B C 1
ATOM 1446 O O . TYR B 1 86 ? 2.895 -0.333 9.789 1 87.31 86 TYR B O 1
ATOM 1454 N N . ALA B 1 87 ? 3.059 0.847 11.68 1 77.75 87 ALA B N 1
ATOM 1455 C CA . ALA B 1 87 ? 2.328 -0.133 12.477 1 77.75 87 ALA B CA 1
ATOM 1456 C C . ALA B 1 87 ? 0.905 -0.314 11.961 1 77.75 87 ALA B C 1
ATOM 1458 O O . ALA B 1 87 ? 0.329 -1.398 12.07 1 77.75 87 ALA B O 1
ATOM 1459 N N . HIS B 1 88 ? 0.259 0.672 11.438 1 72.69 88 HIS B N 1
ATOM 1460 C CA . HIS B 1 88 ? -1.102 0.587 10.914 1 72.69 88 HIS B CA 1
ATOM 1461 C C . HIS B 1 88 ? -1.157 -0.254 9.648 1 72.69 88 HIS B C 1
ATOM 1463 O O . HIS B 1 88 ? -2.207 -0.808 9.312 1 72.69 88 HIS B O 1
ATOM 1469 N N . LEU B 1 89 ? -0.125 -0.142 9.008 1 66.12 89 LEU B N 1
ATOM 1470 C CA . LEU B 1 89 ? -0.027 -1.05 7.871 1 66.1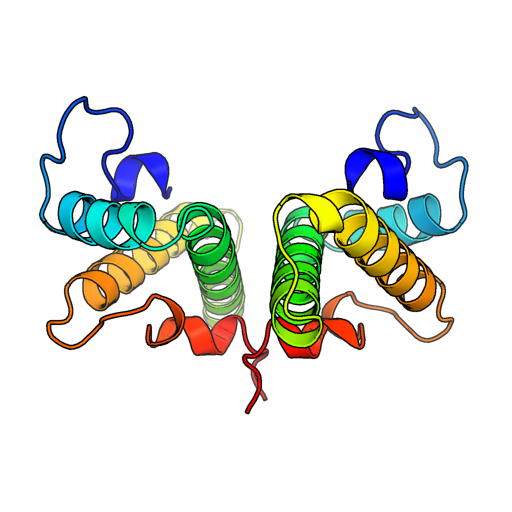2 89 LEU B CA 1
ATOM 1471 C C . LEU B 1 89 ? -0.081 -2.504 8.328 1 66.12 89 LEU B C 1
ATOM 1473 O O . LEU B 1 89 ? -0.672 -3.35 7.652 1 66.12 89 LEU B O 1
ATOM 1477 N N . LEU B 1 90 ? 0.431 -2.727 9.617 1 57.78 90 LEU B N 1
ATOM 1478 C CA . LEU B 1 90 ? 0.491 -4.066 10.195 1 57.78 90 LEU B CA 1
ATOM 1479 C C . LEU B 1 90 ? -0.867 -4.477 10.758 1 57.78 90 LEU B C 1
ATOM 1481 O O . LEU B 1 90 ? -1.115 -5.664 10.977 1 57.78 90 LEU B O 1
ATOM 1485 N N . GLY B 1 91 ? -1.926 -4.121 10.539 1 52.41 91 GLY B N 1
ATOM 1486 C CA . GLY B 1 91 ? -3.219 -4.473 11.102 1 52.41 91 GLY B CA 1
ATOM 1487 C C . GLY B 1 91 ? -3.32 -4.18 12.586 1 52.41 91 GLY B C 1
ATOM 1488 O O . GLY B 1 91 ? -2.314 -4.203 13.297 1 52.41 91 GLY B O 1
ATOM 1489 N N . ASN B 1 92 ? -4.246 -3.281 13.078 1 44.16 92 ASN B N 1
ATOM 1490 C CA . ASN B 1 92 ? -4.566 -3.107 14.492 1 44.16 92 ASN B CA 1
ATOM 1491 C C . ASN B 1 92 ? -4.676 -4.449 15.211 1 44.16 92 ASN B C 1
ATOM 1493 O O . ASN B 1 92 ? -5.422 -5.332 14.781 1 44.16 92 ASN B O 1
ATOM 1497 N N . SER B 1 93 ? -3.709 -5.168 15.703 1 33 93 SER B N 1
ATOM 1498 C CA . SER B 1 93 ? -4.129 -6.035 16.797 1 33 93 SER B CA 1
ATOM 1499 C C . SER B 1 93 ? -5.031 -5.293 17.781 1 33 93 SER B C 1
ATOM 1501 O O . SER B 1 93 ? -4.824 -4.105 18.047 1 33 93 SER B O 1
#

InterPro domains:
  IPR006816 ELMO domain [PF04727] (1-61)
  IPR006816 ELMO domain [PS51335] (1-72)
  IPR050868 Engulfment and cell motility domain-containing protein [PTHR12771] (1-90)

Radius of gyration: 17.25 Å; Cα contacts (8 Å, |Δi|>4): 188; chains: 2; bounding box: 37×42×36 Å

Foldseek 3Di:
DVCVLLVVVDPDGPDPLVVLQVLQCVVPVCSVVLVVLLLVLQLVVLCVVVVHDPVCNVVSNVVSSVQSSVQSPDPPDPHPCPGPSVVSSVPDD/DVCVLLVVVDPDGPDPLVVLQVLQCVVPVCSVVLVVLLLVLQLVVLCVVVVHDPVCNVVSNVVSSVQSSVQSPDPPDPHPCPGPSVVSSVPDD